Protein AF-A0A7S2KKQ1-F1 (afdb_monomer)

pLDDT: mean 78.87, std 15.53, range [25.81, 97.69]

Mean predicted aligned error: 8.61 Å

Foldseek 3Di:
DPPQVQPDAPPPNLAGEHNCSVDCAPKWKWDQQDFLPIDIGGHNDPPVPPDPFPDFDFDFDACVLQAFSYRFSKFWWPFKDFQRHTLCVVVDTEIEGEDQVDQAKEFAPSSVVSQVVVLVVVVVVCVVVVPPCPPSDPRGWIWTWTAHPPRDIDIFTFAAQDDPNVRDTRRDYHHDHQCPCVGRVCNVVNDVPDDHHTYMYGYPRRCHSHMDMD

Organism: NCBI:txid1333877

Structure (mmCIF, N/CA/C/O backbone):
data_AF-A0A7S2KKQ1-F1
#
_entry.id   AF-A0A7S2KKQ1-F1
#
loop_
_atom_site.group_PDB
_atom_site.id
_atom_site.type_symbol
_atom_site.label_atom_id
_atom_site.label_alt_id
_atom_site.label_comp_id
_atom_site.label_asym_id
_atom_site.label_entity_id
_atom_site.label_seq_id
_atom_site.pdbx_PDB_ins_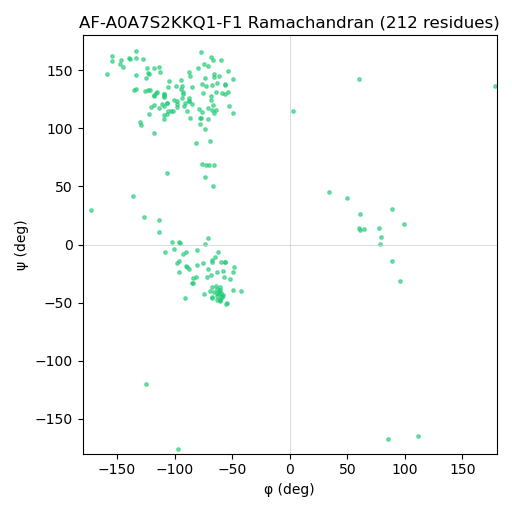code
_atom_site.Cartn_x
_atom_site.Cartn_y
_atom_site.Cartn_z
_atom_site.occupancy
_atom_site.B_iso_or_equiv
_atom_site.auth_seq_id
_atom_site.auth_comp_id
_atom_site.auth_asym_id
_atom_site.auth_atom_id
_atom_site.pdbx_PDB_model_num
ATOM 1 N N . PRO A 1 1 ? 7.976 10.479 19.520 1.00 29.25 1 PRO A N 1
ATOM 2 C CA . PRO A 1 1 ? 6.575 10.101 19.827 1.00 29.25 1 PRO A CA 1
ATOM 3 C C . PRO A 1 1 ? 5.711 10.192 18.562 1.00 29.25 1 PRO A C 1
ATOM 5 O O . PRO A 1 1 ? 5.510 11.284 18.042 1.00 29.25 1 PRO A O 1
ATOM 8 N N . ASN A 1 2 ? 5.257 9.054 18.031 1.00 25.81 2 ASN A N 1
ATOM 9 C CA . ASN A 1 2 ? 4.300 9.050 16.925 1.00 25.81 2 ASN A CA 1
ATOM 10 C C . ASN A 1 2 ? 2.954 9.526 17.477 1.00 25.81 2 ASN A C 1
ATOM 12 O O . ASN A 1 2 ? 2.316 8.803 18.241 1.00 25.81 2 ASN A O 1
ATOM 16 N N . PHE A 1 3 ? 2.546 10.747 17.127 1.00 32.59 3 PHE A N 1
ATOM 17 C CA . PHE A 1 3 ? 1.216 11.277 17.422 1.00 32.59 3 PHE A CA 1
ATOM 18 C C . PHE A 1 3 ? 0.190 10.594 16.508 1.00 32.59 3 PHE A C 1
ATOM 20 O O . PHE A 1 3 ? -0.370 11.197 15.600 1.00 32.59 3 PHE A O 1
ATOM 27 N N . GLY A 1 4 ? -0.028 9.296 16.726 1.00 42.50 4 GLY A N 1
ATOM 28 C CA . GLY A 1 4 ? -1.288 8.675 16.345 1.00 42.50 4 GLY A CA 1
ATOM 29 C C . GLY A 1 4 ? -2.378 9.327 17.188 1.00 42.50 4 GLY A C 1
ATOM 30 O O . GLY A 1 4 ? -2.192 9.485 18.394 1.00 42.50 4 GLY A O 1
ATOM 31 N N . LEU A 1 5 ? -3.467 9.755 16.552 1.00 50.38 5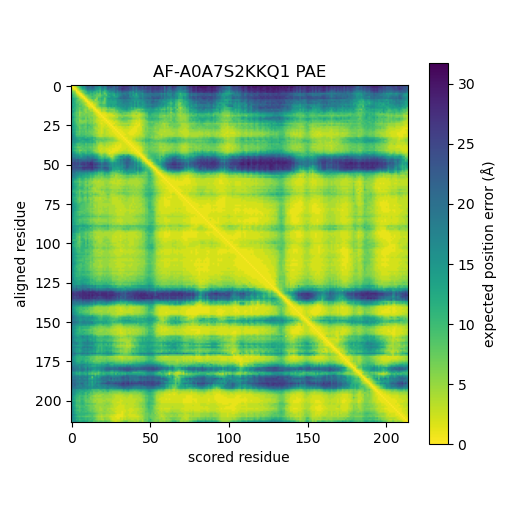 LEU A N 1
ATOM 32 C CA . LEU A 1 5 ? -4.612 10.441 17.161 1.00 50.38 5 LEU A CA 1
ATOM 33 C C . LEU A 1 5 ? -5.364 9.502 18.128 1.00 50.38 5 LEU A C 1
ATOM 35 O O . LEU A 1 5 ? -6.470 9.049 17.849 1.00 50.38 5 LEU A O 1
ATOM 39 N N . ILE A 1 6 ? -4.727 9.158 19.246 1.00 53.19 6 ILE A N 1
ATOM 40 C CA . ILE A 1 6 ? -5.253 8.315 20.316 1.00 53.19 6 ILE A CA 1
ATOM 41 C C . ILE A 1 6 ? -5.510 9.234 21.507 1.00 53.19 6 ILE A C 1
ATOM 43 O O . ILE A 1 6 ? -4.581 9.745 22.127 1.00 53.19 6 ILE A O 1
ATOM 47 N N . ARG A 1 7 ? -6.788 9.475 21.788 1.00 46.59 7 ARG A N 1
ATOM 48 C CA . ARG A 1 7 ? -7.285 10.283 22.902 1.00 46.59 7 ARG A CA 1
ATOM 49 C C . ARG A 1 7 ? -7.373 9.478 24.202 1.00 46.59 7 ARG A C 1
ATOM 51 O O . ARG A 1 7 ? -7.164 10.056 25.263 1.00 46.59 7 ARG A O 1
ATOM 58 N N . ALA A 1 8 ? -7.676 8.181 24.133 1.00 54.31 8 ALA A N 1
ATOM 59 C CA . ALA A 1 8 ? -7.788 7.298 25.297 1.00 54.31 8 ALA A CA 1
ATOM 60 C C . ALA A 1 8 ? -7.281 5.882 24.976 1.00 54.31 8 ALA A C 1
ATOM 62 O O . ALA A 1 8 ? -7.324 5.462 23.825 1.00 54.31 8 ALA A O 1
ATOM 63 N N . ALA A 1 9 ? -6.792 5.151 25.978 1.00 56.38 9 ALA A N 1
ATOM 64 C CA . ALA A 1 9 ? -6.543 3.711 25.864 1.00 56.38 9 ALA A CA 1
ATOM 65 C C . ALA A 1 9 ? -7.868 2.941 26.022 1.00 56.38 9 ALA A C 1
ATOM 67 O O . ALA A 1 9 ? -8.777 3.437 26.686 1.00 56.38 9 ALA A O 1
ATOM 68 N N . THR A 1 10 ? -7.998 1.759 25.412 1.00 60.38 10 THR A N 1
ATOM 69 C CA . THR A 1 10 ? -9.130 0.860 25.705 1.00 60.38 10 THR A CA 1
ATOM 70 C C . THR A 1 10 ? -8.929 0.138 27.038 1.00 60.38 10 THR A C 1
ATOM 72 O O . THR A 1 10 ? -7.813 0.109 27.556 1.00 60.38 10 THR A O 1
ATOM 75 N N . ASP A 1 11 ? -9.994 -0.479 27.567 1.00 63.09 11 ASP A N 1
ATOM 76 C CA . ASP A 1 11 ? -9.940 -1.310 28.786 1.00 63.09 11 ASP A CA 1
ATOM 77 C C . ASP A 1 11 ? -8.935 -2.465 28.662 1.00 63.09 11 ASP A C 1
ATOM 79 O O . ASP A 1 11 ? -8.338 -2.890 29.650 1.00 63.09 11 ASP A O 1
ATOM 83 N N . ASP A 1 12 ? -8.700 -2.935 27.433 1.00 64.38 12 ASP A N 1
ATOM 84 C CA . ASP A 1 12 ? -7.526 -3.733 27.108 1.00 64.38 12 ASP A CA 1
ATOM 85 C C . ASP A 1 12 ? -6.351 -2.795 26.762 1.00 64.38 12 ASP A C 1
ATOM 87 O O . ASP A 1 12 ? -6.359 -2.192 25.683 1.00 64.38 12 ASP A O 1
ATOM 91 N N . PRO A 1 13 ? -5.316 -2.667 27.618 1.00 61.09 13 PRO A N 1
ATOM 92 C CA . PRO A 1 13 ? -4.152 -1.822 27.343 1.00 61.09 13 PRO A CA 1
ATOM 93 C C . PRO A 1 13 ? -3.324 -2.317 26.145 1.00 61.09 13 PRO A C 1
ATOM 95 O O . PRO A 1 13 ? -2.417 -1.618 25.685 1.00 61.09 13 PRO A O 1
ATOM 98 N N . ALA A 1 14 ? -3.606 -3.524 25.645 1.00 60.78 14 ALA A N 1
ATOM 99 C CA . ALA A 1 14 ? -2.976 -4.101 24.468 1.00 60.78 14 ALA A CA 1
ATOM 100 C C . ALA A 1 14 ? -3.575 -3.624 23.150 1.00 60.78 14 ALA A C 1
ATOM 102 O O . ALA A 1 14 ? -2.880 -3.626 22.131 1.00 60.78 14 ALA A O 1
ATOM 103 N N . ILE A 1 15 ? -4.858 -3.263 23.161 1.00 63.56 15 ILE A N 1
ATOM 104 C CA . ILE A 1 15 ? -5.565 -2.821 21.970 1.00 63.56 15 ILE A CA 1
ATOM 105 C C . ILE A 1 15 ? -5.474 -1.303 21.937 1.00 63.56 15 ILE A C 1
ATOM 107 O O . ILE A 1 15 ? -5.795 -0.619 22.905 1.00 63.56 15 ILE A O 1
ATOM 111 N N . ARG A 1 16 ? -5.000 -0.734 20.827 1.00 67.94 16 ARG A N 1
ATOM 112 C CA . ARG A 1 16 ? -5.104 0.720 20.658 1.00 67.94 16 ARG A CA 1
ATOM 113 C C . ARG A 1 16 ? -6.396 1.024 19.910 1.00 67.94 16 ARG A C 1
ATOM 115 O O . ARG A 1 16 ? -6.641 0.418 18.862 1.00 67.94 16 ARG A O 1
ATOM 122 N N . PRO A 1 17 ? -7.228 1.948 20.411 1.00 67.69 17 PRO A N 1
ATOM 123 C CA . PRO A 1 17 ? -8.428 2.312 19.689 1.00 67.69 17 PRO A CA 1
ATOM 124 C C . PRO A 1 17 ? -8.046 2.997 18.378 1.00 67.69 17 PRO A C 1
ATOM 126 O O . PRO A 1 17 ? -7.059 3.735 18.295 1.00 67.69 17 PRO A O 1
ATOM 129 N N . THR A 1 18 ? -8.834 2.747 17.336 1.00 70.88 18 THR A N 1
ATOM 130 C CA . THR A 1 18 ? -8.669 3.453 16.066 1.00 70.88 18 THR A CA 1
ATOM 131 C C . THR A 1 18 ? -9.058 4.918 16.234 1.00 70.88 18 THR A C 1
ATOM 133 O O . THR A 1 18 ? -9.765 5.285 17.177 1.00 70.88 18 THR A O 1
ATOM 136 N N . PHE A 1 19 ? -8.609 5.771 15.313 1.00 74.62 19 PHE A N 1
ATOM 137 C CA . PHE A 1 19 ? -9.041 7.167 15.275 1.00 74.62 19 PHE A CA 1
ATOM 138 C C . PHE A 1 19 ? -10.574 7.266 15.223 1.00 74.62 19 PHE A C 1
ATOM 140 O O . PHE A 1 19 ? -11.165 7.923 16.073 1.00 74.62 19 PHE A O 1
ATOM 147 N N . LEU A 1 20 ? -11.220 6.532 14.307 1.00 75.56 20 LEU A N 1
ATOM 148 C CA . LEU A 1 20 ? -12.682 6.509 14.194 1.00 75.56 20 LEU A CA 1
ATOM 149 C C . LEU A 1 20 ? -13.373 5.980 15.453 1.00 75.56 20 LEU A C 1
ATOM 151 O O . LEU A 1 20 ? -14.359 6.568 15.884 1.00 75.56 20 LEU A O 1
ATOM 155 N N . GLY A 1 21 ? -12.822 4.941 16.092 1.00 72.19 21 GLY A N 1
ATOM 156 C CA . GLY A 1 21 ? -13.373 4.352 17.318 1.00 72.19 21 GLY A CA 1
ATOM 157 C C . GLY A 1 21 ? -13.415 5.301 18.521 1.00 72.19 21 GLY A C 1
ATOM 158 O O . GLY A 1 21 ? -13.968 4.950 19.557 1.00 72.19 21 GLY A O 1
ATOM 159 N N . GLN A 1 22 ? -12.842 6.500 18.395 1.00 76.25 22 GLN A N 1
ATOM 160 C CA . GLN A 1 22 ? -12.831 7.548 19.420 1.00 76.25 22 GLN A CA 1
ATOM 161 C C . GLN A 1 22 ? -13.636 8.785 19.002 1.00 76.25 22 GLN A C 1
ATOM 163 O O . GLN A 1 22 ? -13.556 9.835 19.645 1.00 76.25 22 GLN A O 1
ATOM 168 N N . THR A 1 23 ? -14.398 8.680 17.915 1.00 78.75 23 THR A N 1
ATOM 169 C CA . THR A 1 23 ? -15.205 9.758 17.342 1.00 78.75 23 THR A CA 1
ATOM 170 C C . THR A 1 23 ? -16.650 9.290 17.143 1.00 78.75 23 THR A C 1
ATOM 172 O O . THR A 1 23 ? -16.891 8.089 17.064 1.00 78.75 23 THR A O 1
ATOM 175 N N . PRO A 1 24 ? -17.632 10.203 17.023 1.00 80.75 24 PRO A N 1
ATOM 176 C CA . PRO A 1 24 ? -19.003 9.832 16.652 1.00 80.75 24 PRO A CA 1
ATOM 177 C C . PRO A 1 24 ? -19.150 9.464 15.163 1.00 80.75 24 PRO A C 1
ATOM 179 O O . PRO A 1 24 ? -20.257 9.196 14.704 1.00 80.75 24 PRO A O 1
ATOM 182 N N . PHE A 1 25 ? -18.062 9.505 14.393 1.00 82.62 25 PHE A N 1
ATOM 183 C CA . PHE A 1 25 ? -18.050 9.212 12.967 1.00 82.62 25 PHE A CA 1
ATOM 184 C C . PHE A 1 25 ? -17.682 7.750 12.739 1.00 82.62 25 PHE A C 1
ATOM 186 O O . PHE A 1 25 ? -16.809 7.206 13.414 1.00 82.62 25 PHE A O 1
ATOM 193 N N . SER A 1 26 ? -18.329 7.118 11.765 1.00 77.81 26 SER A N 1
ATOM 194 C CA . SER A 1 26 ? -18.078 5.714 11.432 1.00 77.81 26 SER A CA 1
ATOM 195 C C . SER A 1 26 ? -17.180 5.544 10.208 1.00 77.81 26 SER A C 1
ATOM 197 O O . SER A 1 26 ? -16.904 4.412 9.828 1.00 77.81 26 SER A O 1
ATOM 199 N N . ALA A 1 27 ? -16.805 6.642 9.552 1.00 77.88 27 ALA A N 1
ATOM 200 C CA . ALA A 1 27 ? -16.034 6.639 8.320 1.00 77.88 27 ALA A CA 1
ATOM 201 C C . ALA A 1 27 ? -15.245 7.945 8.164 1.00 77.88 27 ALA A C 1
ATOM 203 O O . ALA A 1 27 ? -15.562 8.966 8.783 1.00 77.88 27 ALA A O 1
ATOM 204 N N . PHE A 1 28 ? -14.237 7.938 7.301 1.00 81.25 28 PHE A N 1
ATOM 205 C CA . PHE A 1 28 ? -13.578 9.155 6.838 1.00 81.25 28 PHE A CA 1
ATOM 206 C C . PHE A 1 28 ? -13.269 9.077 5.346 1.00 81.25 28 PHE A C 1
ATOM 208 O O . PHE A 1 28 ? -13.203 8.012 4.737 1.00 81.25 28 PHE A O 1
ATOM 215 N N . SER A 1 29 ? -13.049 10.238 4.743 1.00 82.00 29 SER A N 1
ATOM 216 C CA . SER A 1 29 ? -12.562 10.357 3.382 1.00 82.00 29 SER A CA 1
ATOM 217 C C . SER A 1 29 ? -11.284 11.173 3.336 1.00 82.00 29 SER A C 1
ATOM 219 O O . SER A 1 29 ? -11.207 12.250 3.919 1.00 82.00 29 SER A O 1
ATOM 221 N N . ILE A 1 30 ? -10.296 10.659 2.611 1.00 83.56 30 ILE A N 1
ATOM 222 C CA . ILE A 1 30 ? -9.069 11.374 2.275 1.00 83.56 30 ILE A CA 1
ATOM 223 C C . ILE A 1 30 ? -9.144 11.759 0.799 1.00 83.56 30 ILE A C 1
ATOM 225 O O . ILE A 1 30 ? -9.278 10.891 -0.063 1.00 83.56 30 ILE A O 1
ATOM 229 N N . ASP A 1 31 ? -9.047 13.050 0.500 1.00 86.81 31 ASP A N 1
ATOM 230 C CA . ASP A 1 31 ? -8.981 13.586 -0.858 1.00 86.81 31 ASP A CA 1
ATOM 231 C C . ASP A 1 31 ? -7.577 14.125 -1.147 1.00 86.81 31 ASP A C 1
ATOM 233 O O . ASP A 1 31 ? -7.154 15.130 -0.573 1.00 86.81 31 ASP A O 1
ATOM 237 N N . LEU A 1 32 ? -6.863 13.438 -2.043 1.00 87.56 32 LEU A N 1
ATOM 238 C CA . LEU A 1 32 ? -5.510 13.777 -2.498 1.00 87.56 32 LEU A CA 1
ATOM 239 C C . LEU A 1 32 ? -5.501 14.189 -3.973 1.00 87.56 32 LEU A C 1
ATOM 241 O O . LEU A 1 32 ? -4.473 14.079 -4.649 1.00 87.56 32 LEU A O 1
ATOM 245 N N . ARG A 1 33 ? -6.650 14.602 -4.523 1.00 88.00 33 ARG A N 1
ATOM 246 C CA . ARG A 1 33 ? -6.745 15.050 -5.921 1.00 88.00 33 ARG A CA 1
ATOM 247 C C . ARG A 1 33 ? -6.010 16.365 -6.170 1.00 88.00 33 ARG A C 1
ATOM 249 O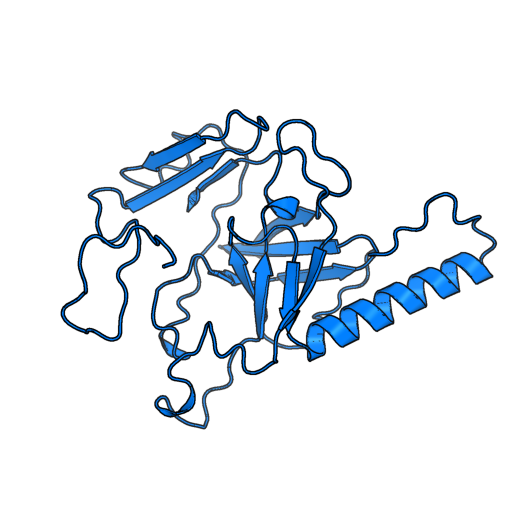 O . ARG A 1 33 ? -5.528 16.570 -7.281 1.00 88.00 33 ARG A O 1
ATOM 256 N N . SER A 1 34 ? -5.872 17.189 -5.133 1.00 86.75 34 SER A N 1
ATOM 257 C CA . SER A 1 34 ? -5.219 18.499 -5.176 1.00 86.75 34 SER A CA 1
ATOM 258 C C . SER A 1 34 ? -3.991 18.521 -4.256 1.00 86.75 34 SER A C 1
ATOM 260 O O . SER A 1 34 ? -4.149 18.740 -3.054 1.00 86.75 34 SER A O 1
ATOM 262 N N . PRO A 1 35 ? -2.774 18.290 -4.787 1.00 81.81 35 PRO A N 1
ATOM 263 C CA . PRO A 1 35 ? -1.534 18.402 -4.018 1.00 81.81 35 PRO A CA 1
ATOM 264 C C . PRO A 1 35 ? -1.399 19.760 -3.313 1.00 81.81 35 PRO A C 1
ATOM 266 O O . PRO A 1 35 ? -1.598 20.799 -3.942 1.00 81.81 35 PRO A O 1
ATOM 269 N N . GLY A 1 36 ? -1.064 19.756 -2.022 1.00 79.94 36 GLY A N 1
ATOM 270 C CA . GLY A 1 36 ? -0.964 20.952 -1.176 1.00 79.94 36 GLY A CA 1
ATOM 271 C C . GLY A 1 36 ? -2.306 21.504 -0.676 1.00 79.94 36 GLY A C 1
ATOM 272 O O . GLY A 1 36 ? -2.331 22.519 0.019 1.00 79.94 36 GLY A O 1
ATOM 273 N N . ALA A 1 37 ? -3.422 20.866 -1.035 1.00 86.25 37 ALA A N 1
ATOM 274 C CA . ALA A 1 37 ? -4.769 21.201 -0.581 1.00 86.25 37 ALA A CA 1
ATOM 275 C C . ALA A 1 37 ? -5.550 19.927 -0.210 1.00 86.25 37 ALA A C 1
ATOM 277 O O . ALA A 1 37 ? -6.727 19.775 -0.556 1.00 86.25 37 ALA A O 1
ATOM 278 N N . GLU A 1 38 ? -4.871 18.996 0.462 1.00 87.31 38 GLU A N 1
ATOM 279 C CA . GLU A 1 38 ? -5.423 17.719 0.902 1.00 87.31 38 GLU A CA 1
ATOM 280 C C . GLU A 1 38 ? -6.581 17.933 1.874 1.00 87.31 38 GLU A C 1
ATOM 282 O O . GLU A 1 38 ? -6.572 18.850 2.699 1.00 87.31 38 GLU A O 1
ATOM 287 N N . ARG A 1 39 ? -7.586 17.056 1.806 1.00 87.00 39 ARG A N 1
ATOM 288 C CA . ARG A 1 39 ? -8.735 17.116 2.715 1.00 87.00 39 ARG A CA 1
ATOM 289 C C . ARG A 1 39 ? -8.936 15.787 3.416 1.00 87.00 39 ARG A C 1
ATOM 291 O O . ARG A 1 39 ? -8.970 14.744 2.770 1.00 87.00 39 ARG A O 1
ATOM 298 N N . LEU A 1 40 ? -9.116 15.857 4.730 1.00 86.00 40 LEU A N 1
ATOM 299 C CA . LEU A 1 40 ? -9.646 14.777 5.550 1.00 86.00 40 LEU A CA 1
ATOM 300 C C . LEU A 1 40 ? -11.052 15.180 5.997 1.00 86.00 40 LEU A C 1
ATOM 302 O O . LEU A 1 40 ? -11.223 16.197 6.665 1.00 86.00 40 LEU A O 1
ATOM 306 N N . GLU A 1 41 ? -12.047 14.393 5.616 1.00 85.38 41 GLU A N 1
ATOM 307 C CA . GLU A 1 41 ? -13.450 14.595 5.974 1.00 85.38 41 GLU A CA 1
ATOM 308 C C . GLU A 1 41 ? -13.920 13.428 6.841 1.00 85.38 41 GLU A C 1
ATOM 310 O O . GLU A 1 41 ? -13.703 12.274 6.484 1.00 85.38 41 GLU A O 1
ATOM 315 N N . LEU A 1 42 ? -14.562 13.712 7.973 1.00 83.69 42 LEU A N 1
ATOM 316 C CA . LEU A 1 42 ? -15.171 12.694 8.827 1.00 83.69 42 LEU A CA 1
ATOM 317 C C . LEU A 1 42 ? -16.649 12.533 8.468 1.00 83.69 42 LEU A C 1
ATOM 319 O O . LEU A 1 42 ? -17.359 13.525 8.312 1.00 83.69 42 LEU A O 1
ATOM 323 N N . LEU A 1 43 ? -17.111 11.290 8.341 1.00 79.38 43 LEU A N 1
ATOM 324 C CA . LEU A 1 43 ? -18.437 10.961 7.829 1.00 79.38 43 LEU A CA 1
ATOM 325 C C . LEU A 1 43 ? -19.243 10.158 8.865 1.00 79.38 43 LEU A C 1
ATOM 327 O O . LEU A 1 43 ? -18.730 9.196 9.441 1.00 79.38 43 LEU A O 1
ATOM 331 N N . PRO A 1 44 ? -20.515 10.521 9.121 1.00 76.00 44 PRO A N 1
ATOM 332 C CA . PRO A 1 44 ? -21.350 9.823 10.102 1.00 76.00 44 PRO A CA 1
ATOM 333 C C . PRO A 1 44 ? -21.762 8.419 9.634 1.00 76.00 44 PRO A C 1
ATOM 335 O O . PRO A 1 44 ? -22.122 7.585 10.454 1.00 76.00 44 PRO A O 1
ATOM 338 N N . SER A 1 45 ? -21.727 8.161 8.323 1.00 72.06 45 SER A N 1
ATOM 339 C CA . SER A 1 45 ? -21.908 6.838 7.720 1.00 72.06 45 SER A CA 1
ATOM 340 C C . SER A 1 45 ? -21.220 6.762 6.354 1.00 72.06 45 SER A C 1
ATOM 342 O O . SER A 1 45 ? -21.035 7.788 5.691 1.00 72.06 45 SER A O 1
ATOM 344 N N . LEU A 1 46 ? -20.904 5.544 5.898 1.00 65.75 46 LEU A N 1
ATOM 345 C CA . LEU A 1 46 ? -20.531 5.243 4.508 1.00 65.75 46 LEU A CA 1
ATOM 346 C C . LEU A 1 46 ? -21.760 5.373 3.591 1.00 65.75 46 LEU A C 1
ATOM 348 O O . LEU A 1 46 ? -22.280 4.405 3.041 1.00 65.75 46 LEU A O 1
ATOM 352 N N . SER A 1 47 ? -22.255 6.593 3.411 1.00 57.78 47 SER A N 1
ATOM 353 C CA . SER A 1 47 ? -23.210 6.881 2.345 1.00 57.78 47 SER A CA 1
ATOM 354 C C . SER A 1 47 ? -22.434 7.074 1.043 1.00 57.78 47 SER A C 1
ATOM 356 O O . SER A 1 47 ? -22.099 8.199 0.681 1.00 57.78 47 SER A O 1
ATOM 358 N N . LEU A 1 48 ? -22.180 5.973 0.322 1.00 52.06 48 LEU A N 1
ATOM 359 C CA . LEU A 1 48 ? -21.523 5.927 -1.004 1.00 52.06 48 LEU A CA 1
ATOM 360 C C . LEU A 1 48 ? -22.091 6.931 -2.028 1.00 52.06 48 LEU A C 1
ATOM 362 O O . LEU A 1 48 ? -21.452 7.227 -3.028 1.00 52.06 48 LEU A O 1
ATOM 366 N N . ARG A 1 49 ? -23.308 7.437 -1.795 1.00 46.22 49 ARG A N 1
ATOM 367 C CA . ARG A 1 49 ? -24.004 8.400 -2.659 1.00 46.22 49 ARG A CA 1
ATOM 368 C C . ARG A 1 49 ? -23.744 9.871 -2.316 1.00 46.22 49 ARG A C 1
ATOM 370 O O . ARG A 1 49 ? -24.029 10.722 -3.148 1.00 46.22 49 ARG A O 1
ATOM 377 N N . ALA A 1 50 ? -23.263 10.184 -1.112 1.00 40.53 50 ALA A N 1
ATOM 378 C CA . ALA A 1 50 ? -23.121 11.569 -0.648 1.00 40.53 50 ALA A CA 1
ATOM 379 C C . ALA A 1 50 ? -21.764 12.190 -1.015 1.00 40.53 50 ALA A C 1
ATOM 381 O O . ALA A 1 50 ? -21.625 13.410 -1.068 1.00 40.53 50 ALA A O 1
ATOM 382 N N . THR A 1 51 ? -20.768 11.361 -1.313 1.00 44.09 51 THR A N 1
ATOM 383 C CA . THR A 1 51 ? -19.464 11.805 -1.788 1.00 44.09 51 THR A CA 1
ATOM 384 C C . THR A 1 51 ? -19.402 11.473 -3.273 1.00 44.09 51 THR A C 1
ATOM 386 O O . THR A 1 51 ? -19.421 10.310 -3.646 1.00 44.09 51 THR A O 1
ATOM 389 N N . GLY A 1 52 ? -19.375 12.473 -4.157 1.00 43.00 52 GLY A N 1
ATOM 390 C CA . GLY A 1 52 ? -19.179 12.278 -5.605 1.00 43.00 52 GLY A CA 1
ATOM 391 C C . GLY A 1 52 ? -17.778 11.747 -5.950 1.00 43.00 52 GLY A C 1
ATOM 392 O O . GLY A 1 52 ? -17.056 12.361 -6.731 1.00 43.00 52 GLY A O 1
ATOM 393 N N . GLY A 1 53 ? -17.341 10.684 -5.275 1.00 46.47 53 GLY A N 1
ATOM 394 C CA . GLY A 1 53 ? -16.043 10.050 -5.390 1.00 46.47 53 GLY A CA 1
ATOM 395 C C . GLY A 1 53 ? -16.136 8.802 -6.254 1.00 46.47 53 GLY A C 1
ATOM 396 O O . GLY A 1 53 ? -16.906 7.889 -5.977 1.00 46.47 53 GLY A O 1
ATOM 397 N N . GLU A 1 54 ? -15.318 8.761 -7.296 1.00 53.53 54 GLU A N 1
ATOM 398 C CA . GLU A 1 54 ? -15.032 7.542 -8.041 1.00 53.53 54 GLU A CA 1
ATOM 399 C C . GLU A 1 54 ? -14.277 6.563 -7.130 1.00 53.53 54 GLU A C 1
ATOM 401 O O . GLU A 1 54 ? -13.135 6.815 -6.740 1.00 53.53 54 GLU A O 1
ATOM 406 N N . GLY A 1 55 ? -14.898 5.441 -6.775 1.00 58.25 55 GLY A N 1
ATOM 407 C CA . GLY A 1 55 ? -14.231 4.391 -6.014 1.00 58.25 55 GLY A CA 1
ATOM 408 C C . GLY A 1 55 ? -15.154 3.224 -5.695 1.00 58.25 55 GLY A C 1
ATOM 409 O O . GLY A 1 55 ? -16.306 3.416 -5.318 1.00 58.25 55 GLY A O 1
ATOM 410 N N . VAL A 1 56 ? -14.643 2.004 -5.851 1.00 65.56 56 VAL A N 1
ATOM 411 C CA . VAL A 1 56 ? -15.310 0.799 -5.352 1.00 65.56 56 VAL A CA 1
ATOM 412 C C . VAL A 1 56 ? -15.100 0.761 -3.832 1.00 65.56 56 VAL A C 1
ATOM 414 O O . VAL A 1 56 ? -13.956 0.934 -3.407 1.00 65.56 56 VAL A O 1
ATOM 417 N N . PRO A 1 57 ? -16.146 0.560 -3.008 1.00 69.44 57 PRO A N 1
ATOM 418 C CA . PRO A 1 57 ? -15.964 0.382 -1.569 1.00 69.44 57 PRO A CA 1
ATOM 419 C C . PRO A 1 57 ? -15.004 -0.781 -1.300 1.00 69.44 57 PRO A C 1
ATOM 421 O O . PRO A 1 57 ? -15.174 -1.870 -1.849 1.00 69.44 57 PRO A O 1
ATOM 424 N N . LEU A 1 58 ? -13.994 -0.541 -0.465 1.00 76.00 58 LEU A N 1
ATOM 425 C CA . LEU A 1 58 ? -13.020 -1.552 -0.067 1.00 76.00 58 LEU A CA 1
ATOM 426 C C . LEU A 1 58 ? -13.476 -2.211 1.235 1.00 76.00 58 LEU A C 1
ATOM 428 O O . LEU A 1 58 ? -13.914 -1.530 2.160 1.00 76.00 58 LEU A O 1
ATOM 432 N N . GLU A 1 59 ? -13.362 -3.533 1.308 1.00 79.25 59 GLU A N 1
ATOM 433 C CA . GLU A 1 59 ? -13.651 -4.280 2.531 1.00 79.25 59 GLU A CA 1
ATOM 434 C C . GLU A 1 59 ? -12.396 -4.343 3.403 1.00 79.25 59 GLU A C 1
ATOM 436 O O . GLU A 1 59 ? -11.335 -4.793 2.953 1.00 79.25 59 GLU A O 1
ATOM 441 N N . LEU A 1 60 ? -12.516 -3.874 4.647 1.00 86.00 60 LEU A N 1
ATOM 442 C CA . LEU A 1 60 ? -11.416 -3.925 5.598 1.00 86.00 60 LEU A CA 1
ATOM 443 C C . LEU A 1 60 ? -11.227 -5.339 6.149 1.00 86.00 60 LEU A C 1
ATOM 445 O O . LEU A 1 60 ? -12.182 -6.013 6.525 1.00 86.00 60 LEU A O 1
ATOM 449 N N . VAL A 1 61 ? -9.970 -5.754 6.259 1.00 88.44 61 VAL A N 1
ATOM 450 C CA . VAL A 1 61 ? -9.563 -7.025 6.855 1.00 88.44 61 VAL A CA 1
ATOM 451 C C . VAL A 1 61 ? -9.133 -6.796 8.297 1.00 88.44 61 VAL A C 1
ATOM 453 O O . VAL A 1 61 ? -8.211 -6.025 8.567 1.00 88.44 61 VAL A O 1
ATOM 456 N N . ASP A 1 62 ? -9.764 -7.507 9.230 1.00 87.50 62 ASP A N 1
ATOM 457 C CA . ASP A 1 62 ? -9.340 -7.500 10.627 1.00 87.50 62 ASP A CA 1
ATOM 458 C C . ASP A 1 62 ? -8.085 -8.361 10.814 1.00 87.50 62 ASP A C 1
ATOM 460 O O . ASP A 1 62 ? -8.113 -9.580 10.640 1.00 87.50 62 ASP A O 1
ATOM 464 N N . LEU A 1 63 ? -6.973 -7.715 11.175 1.00 87.56 63 LEU A N 1
ATOM 465 C CA . LEU A 1 63 ? -5.698 -8.384 11.424 1.00 87.56 63 LEU A CA 1
ATOM 466 C C . LEU A 1 63 ? -5.511 -8.824 12.885 1.00 87.56 63 LEU A C 1
ATOM 468 O O . LEU A 1 63 ? -4.535 -9.510 13.197 1.00 87.56 63 LEU A O 1
ATOM 472 N N . ARG A 1 64 ? -6.419 -8.454 13.799 1.00 84.81 64 ARG A N 1
ATOM 473 C CA . ARG A 1 64 ? -6.314 -8.793 15.231 1.00 84.81 64 ARG A CA 1
ATOM 474 C C . ARG A 1 64 ? -6.305 -10.302 15.503 1.00 84.81 64 ARG A C 1
ATOM 476 O O . ARG A 1 64 ? -5.512 -10.709 16.350 1.00 84.81 64 ARG A O 1
ATOM 483 N N . PRO A 1 65 ? -7.051 -11.156 14.766 1.00 84.62 65 PRO A N 1
ATOM 484 C CA . PRO A 1 65 ? -6.928 -12.612 14.896 1.00 84.62 65 PRO A CA 1
ATOM 485 C C . PRO A 1 65 ? -5.514 -13.153 14.628 1.00 84.62 65 PRO A C 1
ATOM 487 O O . PRO A 1 65 ? -5.165 -14.219 15.122 1.00 84.62 65 PRO A O 1
ATOM 490 N N . PHE A 1 66 ? -4.685 -12.409 13.886 1.00 82.38 66 PHE A N 1
ATOM 491 C CA . PHE A 1 66 ? -3.288 -12.753 13.594 1.00 82.38 66 PHE A CA 1
ATOM 492 C C . PHE A 1 66 ? -2.285 -12.082 14.551 1.00 82.38 66 PHE A C 1
ATOM 494 O O . PHE A 1 66 ? -1.076 -12.245 14.388 1.00 82.38 66 PHE A O 1
ATOM 501 N N . GLY A 1 67 ? -2.764 -11.321 15.542 1.00 80.00 67 GLY A N 1
ATOM 502 C CA . GLY A 1 67 ? -1.939 -10.664 16.560 1.00 80.00 67 GLY A CA 1
ATOM 503 C C . GLY A 1 67 ? -1.634 -9.193 16.334 1.00 80.00 67 GLY A C 1
ATOM 504 O O . GLY A 1 67 ? -0.725 -8.661 16.976 1.00 80.00 67 GLY A O 1
ATOM 505 N N . ALA A 1 68 ? -2.392 -8.522 15.464 1.00 82.06 68 ALA A N 1
ATOM 506 C CA . ALA A 1 68 ? -2.346 -7.069 15.373 1.00 82.06 68 ALA A CA 1
ATOM 507 C C . ALA A 1 68 ? -2.908 -6.400 16.644 1.00 82.06 68 ALA A C 1
ATOM 509 O O . ALA A 1 68 ? -3.967 -6.804 17.126 1.00 82.06 68 ALA A O 1
ATOM 510 N N . PRO A 1 69 ? -2.268 -5.337 17.164 1.00 78.12 69 PRO A N 1
ATOM 511 C CA . PRO A 1 69 ? -2.753 -4.613 18.343 1.00 78.12 69 PRO A CA 1
ATOM 512 C C . PRO A 1 69 ? -3.871 -3.610 18.013 1.00 78.12 69 PRO A C 1
ATOM 514 O O . PRO A 1 69 ? -4.388 -2.937 18.901 1.00 78.12 69 PRO A O 1
ATOM 517 N N . VAL A 1 70 ? -4.210 -3.439 16.733 1.00 77.69 70 VAL A N 1
ATOM 518 C CA . VAL A 1 70 ? -5.183 -2.452 16.251 1.00 77.69 70 VAL A CA 1
ATOM 519 C C . VAL A 1 70 ? -5.942 -2.982 15.043 1.00 77.69 70 VAL A C 1
ATOM 521 O O . VAL A 1 70 ? -5.456 -3.853 14.321 1.00 77.69 70 VAL A O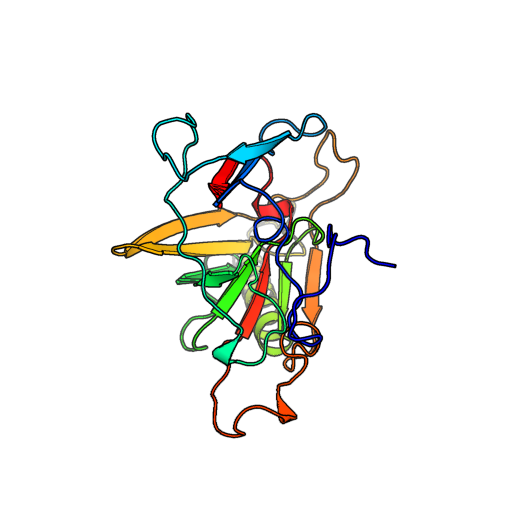 1
ATOM 524 N N . LEU A 1 71 ? -7.115 -2.403 14.788 1.00 82.25 71 LEU A N 1
ATOM 525 C CA . LEU A 1 71 ? -7.774 -2.531 13.494 1.00 82.25 71 LEU A CA 1
ATOM 526 C C . LEU A 1 71 ? -7.091 -1.576 12.504 1.00 82.25 71 LEU A C 1
ATOM 528 O O . LEU A 1 71 ? -7.279 -0.360 12.565 1.00 82.25 71 LEU A O 1
ATOM 532 N N . TYR A 1 72 ? -6.260 -2.128 11.624 1.00 86.00 72 TYR A N 1
ATOM 533 C CA . TYR A 1 72 ? -5.628 -1.378 10.542 1.00 86.00 72 TYR A CA 1
ATOM 534 C C . TYR A 1 72 ? -6.630 -1.072 9.422 1.00 86.00 72 TYR A C 1
ATOM 536 O O . TYR A 1 72 ? -7.575 -1.826 9.196 1.00 86.00 72 TYR A O 1
ATOM 544 N N . TYR A 1 73 ? -6.366 -0.015 8.649 1.00 86.94 73 TYR A N 1
ATOM 545 C CA . TYR A 1 73 ? -7.003 0.194 7.344 1.00 86.94 73 TYR A CA 1
ATOM 546 C C . TYR A 1 73 ? -6.369 -0.747 6.315 1.00 86.94 73 TYR A C 1
ATOM 548 O O . TYR A 1 73 ? -5.580 -0.342 5.460 1.00 86.94 73 TYR A O 1
ATOM 556 N N . ALA A 1 74 ? -6.645 -2.035 6.497 1.00 90.44 74 ALA A N 1
ATOM 557 C CA . ALA A 1 74 ? -6.041 -3.137 5.775 1.00 90.44 74 ALA A CA 1
ATOM 558 C C . ALA A 1 74 ? -7.027 -3.722 4.761 1.00 90.44 74 ALA A C 1
ATOM 560 O O . ALA A 1 74 ? -8.186 -3.934 5.094 1.00 90.44 74 ALA A O 1
ATOM 561 N N . VAL A 1 75 ? -6.578 -4.003 3.539 1.00 91.25 75 VAL A N 1
ATOM 562 C CA . VAL A 1 75 ? -7.417 -4.514 2.440 1.00 91.25 75 VAL A CA 1
ATOM 563 C C . VAL A 1 75 ? -6.708 -5.681 1.757 1.00 91.25 75 VAL A C 1
ATOM 565 O O . VAL A 1 75 ? -5.479 -5.693 1.656 1.00 91.25 75 VAL A O 1
ATOM 568 N N . ARG A 1 76 ? -7.461 -6.677 1.270 1.00 93.88 76 ARG A N 1
ATOM 569 C CA . ARG A 1 76 ? -6.883 -7.794 0.501 1.00 93.88 76 ARG A CA 1
ATOM 570 C C . ARG A 1 76 ? -6.258 -7.302 -0.802 1.00 93.88 76 ARG A C 1
ATOM 572 O O . ARG A 1 76 ? -6.844 -6.484 -1.511 1.00 93.88 76 ARG A O 1
ATOM 579 N N . VAL A 1 77 ? -5.097 -7.848 -1.151 1.00 95.50 77 VAL A N 1
ATOM 580 C CA . VAL A 1 77 ? -4.439 -7.604 -2.437 1.00 95.50 77 VAL A CA 1
ATOM 581 C C . VAL A 1 77 ? -4.771 -8.751 -3.382 1.00 95.50 77 VAL A C 1
ATOM 583 O O . VAL A 1 77 ? -4.434 -9.899 -3.117 1.00 95.50 77 VAL A O 1
ATOM 586 N N . ALA A 1 78 ? -5.434 -8.432 -4.489 1.00 94.94 78 ALA A N 1
ATOM 587 C CA . ALA A 1 78 ? -5.770 -9.385 -5.541 1.00 94.94 78 ALA A CA 1
ATOM 588 C C . ALA A 1 78 ? -4.617 -9.600 -6.536 1.00 94.94 78 ALA A C 1
ATOM 590 O O . ALA A 1 78 ? -4.530 -10.656 -7.146 1.00 94.94 78 ALA A O 1
ATOM 591 N N . ALA A 1 79 ? -3.760 -8.593 -6.729 1.00 96.94 79 ALA A N 1
ATOM 592 C CA . ALA A 1 79 ? -2.563 -8.690 -7.566 1.00 96.94 79 ALA A CA 1
ATOM 593 C C . ALA A 1 79 ? -1.542 -7.616 -7.180 1.00 96.94 79 ALA A C 1
ATOM 595 O O . ALA A 1 79 ? -1.922 -6.487 -6.852 1.00 96.94 79 ALA A O 1
ATOM 596 N N . LEU A 1 80 ? -0.254 -7.928 -7.301 1.00 97.69 80 LEU A N 1
ATOM 597 C CA . LEU A 1 80 ? 0.844 -6.975 -7.146 1.00 97.69 80 LEU A CA 1
ATOM 598 C C . LEU A 1 80 ? 1.760 -7.131 -8.352 1.00 97.69 80 LEU A C 1
ATOM 600 O O . LEU A 1 80 ? 2.496 -8.105 -8.455 1.00 97.69 80 LEU A O 1
ATOM 604 N N . ARG A 1 81 ? 1.701 -6.178 -9.281 1.00 97.69 81 ARG A N 1
ATOM 605 C CA . ARG A 1 81 ? 2.404 -6.267 -10.561 1.00 97.69 81 ARG A CA 1
ATOM 606 C C . ARG A 1 81 ? 3.631 -5.376 -10.607 1.00 97.69 81 ARG A C 1
ATOM 608 O O . ARG A 1 81 ? 3.582 -4.235 -10.151 1.00 97.69 81 ARG A O 1
ATOM 615 N N . VAL A 1 82 ? 4.695 -5.893 -11.213 1.00 95.19 82 VAL A N 1
ATOM 616 C CA . VAL A 1 82 ? 5.930 -5.179 -11.545 1.00 95.19 82 VAL A CA 1
ATOM 617 C C . VAL A 1 82 ? 6.140 -5.298 -13.049 1.00 95.19 82 VAL A C 1
ATOM 619 O O . VAL A 1 82 ? 6.330 -6.393 -13.565 1.00 95.19 82 VAL A O 1
ATOM 622 N N . ASP A 1 83 ? 6.030 -4.177 -13.757 1.00 92.62 83 ASP A N 1
ATOM 623 C CA . ASP A 1 83 ? 6.070 -4.099 -15.220 1.00 92.62 83 ASP A CA 1
ATOM 624 C C . ASP A 1 83 ? 5.128 -5.114 -15.900 1.00 92.62 83 ASP A C 1
ATOM 626 O O . ASP A 1 83 ? 5.453 -5.727 -16.911 1.00 92.62 83 ASP A O 1
ATOM 630 N N . GLY A 1 84 ? 3.932 -5.286 -15.326 1.00 93.00 84 GLY A N 1
ATOM 631 C CA . GLY A 1 84 ? 2.890 -6.189 -15.827 1.00 93.00 84 GLY A CA 1
ATOM 632 C C . GLY A 1 84 ? 2.963 -7.626 -15.299 1.00 93.00 84 GLY A C 1
ATOM 633 O O . GLY A 1 84 ? 1.964 -8.337 -15.390 1.00 93.00 84 GLY A O 1
ATOM 634 N N . VAL A 1 85 ? 4.075 -8.036 -14.685 1.00 95.38 85 VAL A N 1
ATOM 635 C CA . VAL A 1 85 ? 4.248 -9.380 -14.110 1.00 95.38 85 VAL A CA 1
ATOM 636 C C . VAL A 1 85 ? 3.729 -9.410 -12.676 1.00 95.38 85 VAL A C 1
ATOM 638 O O . VAL A 1 85 ? 4.153 -8.597 -11.858 1.00 95.38 85 VAL A O 1
ATOM 641 N N . ASP A 1 86 ? 2.822 -10.333 -12.362 1.00 97.44 86 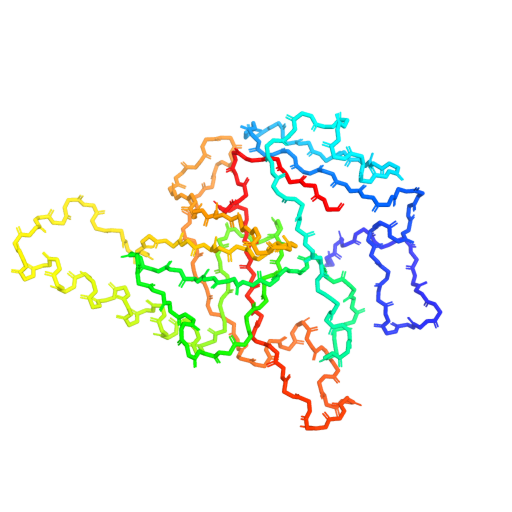ASP A N 1
ATOM 642 C CA . ASP A 1 86 ? 2.268 -10.495 -11.013 1.00 97.44 86 ASP A CA 1
ATOM 643 C C . ASP A 1 86 ? 3.241 -11.249 -10.101 1.00 97.44 86 ASP A C 1
ATOM 645 O O . ASP A 1 86 ? 3.575 -12.404 -10.354 1.00 97.44 86 ASP A O 1
ATOM 649 N N . ILE A 1 87 ? 3.724 -10.591 -9.047 1.00 96.94 87 ILE A N 1
ATOM 650 C CA . ILE A 1 87 ? 4.757 -11.146 -8.164 1.00 96.94 87 ILE A CA 1
ATOM 651 C C . ILE A 1 87 ? 4.184 -11.892 -6.954 1.00 96.94 87 ILE A C 1
ATOM 653 O O . ILE A 1 87 ? 4.946 -12.549 -6.238 1.00 96.94 87 ILE A O 1
ATOM 657 N N . ILE A 1 88 ? 2.866 -11.817 -6.730 1.00 96.25 88 ILE A N 1
ATOM 658 C CA . ILE A 1 88 ? 2.181 -12.537 -5.641 1.00 96.25 88 ILE A CA 1
ATOM 659 C C . ILE A 1 88 ? 1.445 -13.791 -6.119 1.00 96.25 88 ILE A C 1
ATOM 661 O O . ILE A 1 88 ? 0.846 -14.491 -5.302 1.00 96.25 88 ILE A O 1
ATOM 665 N N . ASP A 1 89 ? 1.531 -14.120 -7.411 1.00 94.50 89 ASP A N 1
ATOM 666 C CA . ASP A 1 89 ? 1.020 -15.390 -7.917 1.00 94.50 89 ASP A CA 1
ATOM 667 C C . ASP A 1 89 ? 1.709 -16.571 -7.205 1.00 94.50 89 ASP A C 1
ATOM 669 O O . ASP A 1 89 ? 2.934 -16.598 -7.005 1.00 94.50 89 ASP A O 1
ATOM 673 N N . GLY A 1 90 ? 0.890 -17.508 -6.723 1.00 90.44 90 GLY A N 1
ATOM 674 C CA . GLY A 1 90 ? 1.316 -18.637 -5.893 1.00 90.44 90 GLY A CA 1
ATOM 675 C C . GLY A 1 90 ? 1.979 -18.278 -4.550 1.00 90.44 90 GLY A C 1
ATOM 676 O O . GLY A 1 90 ? 2.594 -19.154 -3.945 1.00 90.44 90 GLY A O 1
ATOM 677 N N . TYR A 1 91 ? 1.913 -17.026 -4.076 1.00 88.75 91 TYR A N 1
ATOM 678 C CA . TYR A 1 91 ? 2.571 -16.604 -2.827 1.00 88.75 91 TYR A CA 1
ATOM 679 C C . TYR A 1 91 ? 1.724 -16.878 -1.572 1.00 88.75 91 TYR A C 1
ATOM 681 O O . TYR A 1 91 ? 2.255 -17.218 -0.516 1.00 88.75 91 TYR A O 1
ATOM 689 N N . GLY A 1 92 ? 0.399 -16.780 -1.699 1.00 89.38 92 GLY A N 1
ATOM 690 C CA . GLY A 1 92 ? -0.558 -16.848 -0.592 1.00 89.38 92 GLY A CA 1
ATOM 691 C C . GLY A 1 92 ? -1.243 -15.503 -0.345 1.00 89.38 92 GLY A C 1
ATOM 692 O O . GLY A 1 92 ? -1.198 -14.612 -1.192 1.00 89.38 92 GLY A O 1
ATOM 693 N N . ASP A 1 93 ? -1.889 -15.363 0.813 1.00 92.00 93 ASP A N 1
ATOM 694 C CA . ASP A 1 93 ? -2.633 -14.151 1.158 1.00 92.00 93 ASP A CA 1
ATOM 695 C C . ASP A 1 93 ? -1.690 -12.963 1.382 1.00 92.00 93 ASP A C 1
ATOM 697 O O . ASP A 1 93 ? -0.802 -13.003 2.238 1.00 92.00 93 ASP A O 1
ATOM 701 N N . VAL A 1 94 ? -1.935 -11.880 0.643 1.00 94.62 94 VAL A N 1
ATOM 702 C CA . VAL A 1 94 ? -1.251 -10.594 0.804 1.00 94.62 94 VAL A CA 1
ATOM 703 C C . VAL A 1 94 ? -2.268 -9.530 1.196 1.00 94.62 94 VAL A C 1
ATOM 705 O O . VAL A 1 94 ? -3.299 -9.355 0.542 1.00 94.62 94 VAL A O 1
ATOM 708 N N . ILE A 1 95 ? -1.974 -8.806 2.272 1.00 94.69 95 ILE A N 1
ATOM 709 C CA . ILE A 1 95 ? -2.807 -7.732 2.808 1.00 94.69 95 ILE A CA 1
ATOM 710 C C . ILE A 1 95 ? -2.048 -6.411 2.708 1.00 94.69 95 ILE A C 1
ATOM 712 O O . ILE A 1 95 ? -0.897 -6.309 3.126 1.00 94.69 95 ILE A O 1
ATOM 716 N N . ALA A 1 96 ? -2.701 -5.386 2.170 1.00 94.31 96 ALA A N 1
ATOM 717 C CA . ALA A 1 96 ? -2.168 -4.035 2.096 1.00 94.31 96 ALA A CA 1
ATOM 718 C C . ALA A 1 96 ? -2.710 -3.189 3.244 1.00 94.31 96 ALA A C 1
ATOM 720 O O . ALA A 1 96 ? -3.917 -2.980 3.334 1.00 94.31 96 ALA A O 1
ATOM 721 N N . VAL A 1 97 ? -1.821 -2.651 4.076 1.00 92.75 97 VAL A N 1
ATOM 722 C CA . VAL A 1 97 ? -2.140 -1.558 4.997 1.00 92.75 97 VAL A CA 1
ATOM 723 C C . VAL A 1 97 ? -2.002 -0.241 4.241 1.00 92.75 97 VAL A C 1
ATOM 725 O O . VAL A 1 97 ? -0.932 0.081 3.718 1.00 92.75 97 VAL A O 1
ATOM 728 N N . MET A 1 98 ? -3.094 0.519 4.180 1.00 89.81 98 MET A N 1
ATOM 729 C CA . MET A 1 98 ? -3.118 1.852 3.586 1.00 89.81 98 MET A CA 1
ATOM 730 C C . MET A 1 98 ? -2.500 2.840 4.578 1.00 89.81 98 MET A C 1
ATOM 732 O O . MET A 1 98 ? -3.092 3.136 5.615 1.00 89.81 98 MET A O 1
ATOM 736 N N . ASP A 1 99 ? -1.304 3.339 4.270 1.00 88.44 99 ASP A N 1
ATOM 737 C CA . ASP A 1 99 ? -0.518 4.155 5.194 1.00 88.44 99 ASP A CA 1
ATOM 738 C C . ASP A 1 99 ? -0.050 5.459 4.542 1.00 88.44 99 ASP A C 1
ATOM 740 O O . ASP A 1 99 ? 0.925 5.498 3.792 1.00 88.44 99 ASP A O 1
ATOM 744 N N . THR A 1 100 ? -0.712 6.566 4.876 1.00 85.00 100 THR A N 1
ATOM 745 C CA . THR A 1 100 ? -0.309 7.900 4.410 1.00 85.00 100 THR A CA 1
ATOM 746 C C . THR A 1 100 ? 1.030 8.364 4.991 1.00 85.00 100 THR A C 1
ATOM 748 O O 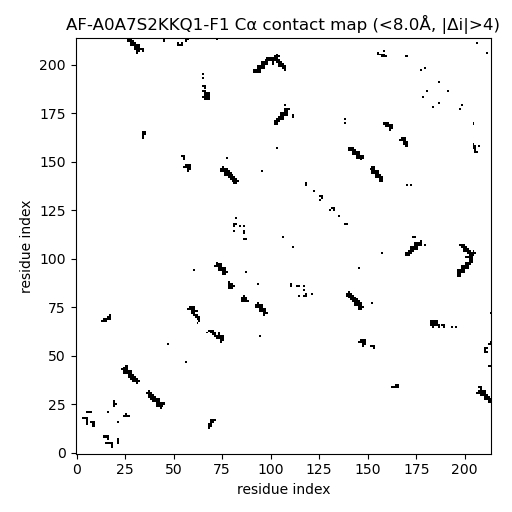. THR A 1 100 ? 1.613 9.312 4.473 1.00 85.00 100 THR A O 1
ATOM 751 N N . GLY A 1 101 ? 1.542 7.726 6.050 1.00 85.31 101 GLY A N 1
ATOM 752 C CA . GLY A 1 101 ? 2.891 7.960 6.574 1.00 85.31 101 GLY A CA 1
ATOM 753 C C . GLY A 1 101 ? 3.993 7.321 5.721 1.00 85.31 101 GLY A C 1
ATOM 754 O O . GLY A 1 101 ? 5.161 7.706 5.816 1.00 85.31 101 GLY A O 1
ATOM 755 N N . THR A 1 102 ? 3.634 6.387 4.839 1.00 88.69 102 THR A N 1
ATOM 756 C CA . THR A 1 102 ? 4.551 5.746 3.899 1.00 88.69 102 THR A CA 1
ATOM 757 C C . THR A 1 102 ? 4.546 6.494 2.567 1.00 88.69 102 THR A C 1
ATOM 759 O O . THR A 1 102 ? 3.506 6.768 1.979 1.00 88.69 102 THR A O 1
ATOM 762 N N . THR A 1 103 ? 5.725 6.821 2.031 1.00 89.62 103 THR A N 1
ATOM 763 C CA . THR A 1 103 ? 5.824 7.533 0.744 1.00 89.62 103 THR A CA 1
ATOM 764 C C . THR A 1 103 ? 5.514 6.634 -0.456 1.00 89.62 103 THR A C 1
ATOM 766 O O . THR A 1 103 ? 4.858 7.077 -1.390 1.00 89.62 103 THR A O 1
ATOM 769 N N . GLY A 1 104 ? 6.013 5.395 -0.468 1.00 92.12 104 GLY A N 1
ATOM 770 C CA . GLY A 1 104 ? 5.960 4.490 -1.623 1.00 92.12 104 GLY A CA 1
ATOM 771 C C . GLY A 1 104 ? 5.316 3.153 -1.280 1.00 92.12 104 GLY A C 1
ATOM 772 O O . GLY A 1 104 ? 4.161 3.132 -0.879 1.00 92.12 104 GLY A O 1
ATOM 773 N N . ILE A 1 105 ? 6.044 2.052 -1.438 1.00 94.62 105 ILE A N 1
ATOM 774 C CA . ILE A 1 105 ? 5.605 0.724 -0.997 1.00 94.62 105 ILE A CA 1
ATOM 775 C C . ILE A 1 105 ? 6.649 0.099 -0.078 1.00 94.62 105 ILE A C 1
ATOM 777 O O . ILE A 1 105 ? 7.858 0.259 -0.282 1.00 94.62 105 ILE A O 1
ATOM 781 N N . VAL A 1 106 ? 6.174 -0.619 0.930 1.00 94.56 106 VAL A N 1
ATOM 782 C CA . VAL A 1 106 ? 7.005 -1.449 1.797 1.00 94.56 106 VAL A CA 1
ATOM 783 C C . VAL A 1 106 ? 6.554 -2.894 1.638 1.00 94.56 106 VAL A C 1
ATOM 785 O O . VAL A 1 106 ? 5.361 -3.176 1.727 1.00 94.56 106 VAL A O 1
ATOM 788 N N . LEU A 1 107 ? 7.503 -3.780 1.361 1.00 94.38 107 LEU A N 1
ATOM 789 C CA . LEU A 1 107 ? 7.299 -5.197 1.079 1.00 94.38 107 LEU A CA 1
ATOM 790 C C . LEU A 1 107 ? 8.011 -6.035 2.139 1.00 94.38 107 LEU A C 1
ATOM 792 O O . LEU A 1 107 ? 9.041 -5.603 2.650 1.00 94.38 107 LEU A O 1
ATOM 796 N N . THR A 1 108 ? 7.518 -7.240 2.407 1.00 92.19 108 THR A N 1
ATOM 797 C CA . THR A 1 108 ? 8.289 -8.258 3.139 1.00 92.19 108 THR A CA 1
ATOM 798 C C . THR A 1 108 ? 9.585 -8.587 2.377 1.00 92.19 108 THR A C 1
ATOM 800 O O . THR A 1 108 ? 9.674 -8.304 1.177 1.00 92.19 108 THR A O 1
ATOM 803 N N . GLU A 1 109 ? 10.610 -9.133 3.031 1.00 91.75 109 GLU A N 1
ATOM 804 C CA . GLU A 1 109 ? 11.903 -9.443 2.398 1.00 91.75 109 GLU A CA 1
ATOM 805 C C . GLU A 1 109 ? 11.726 -10.392 1.212 1.00 91.75 109 GLU A C 1
ATOM 807 O O . GLU A 1 109 ? 12.251 -10.137 0.122 1.00 91.75 109 GLU A O 1
ATOM 812 N N . ASP A 1 110 ? 10.894 -11.416 1.378 1.00 92.31 110 ASP A N 1
ATOM 813 C CA . ASP A 1 110 ? 10.564 -12.362 0.317 1.00 92.31 110 ASP A CA 1
ATOM 814 C C . ASP A 1 110 ? 9.895 -11.687 -0.895 1.00 92.31 110 ASP A C 1
ATOM 816 O O . ASP A 1 110 ? 10.290 -11.908 -2.051 1.00 92.31 110 ASP A O 1
ATOM 820 N N . LEU A 1 111 ? 8.897 -10.826 -0.655 1.00 94.69 111 LEU A N 1
ATOM 821 C CA . LEU A 1 111 ? 8.222 -10.073 -1.718 1.00 94.69 111 LEU A CA 1
ATOM 822 C C . LEU A 1 111 ? 9.150 -9.049 -2.363 1.00 94.69 111 LEU A C 1
ATOM 824 O O . LEU A 1 111 ? 9.103 -8.857 -3.580 1.00 94.69 111 LEU A O 1
ATOM 828 N N . PHE A 1 112 ? 10.025 -8.419 -1.583 1.00 95.38 112 PHE A N 1
ATOM 829 C CA . PHE A 1 112 ? 11.043 -7.517 -2.099 1.00 95.38 112 PHE A CA 1
ATOM 830 C C . PHE A 1 112 ? 12.027 -8.261 -3.011 1.00 95.38 112 PHE A C 1
ATOM 832 O O . PHE A 1 112 ? 12.356 -7.772 -4.093 1.00 95.38 112 PHE A O 1
ATOM 839 N N . GLY A 1 113 ? 12.440 -9.473 -2.633 1.00 95.25 113 GLY A N 1
ATOM 840 C CA . GLY A 1 113 ? 13.274 -10.337 -3.463 1.00 95.25 113 GLY A CA 1
ATOM 841 C C . GLY A 1 113 ? 12.598 -10.713 -4.786 1.00 95.25 113 GLY A C 1
ATOM 842 O O . GLY A 1 113 ? 13.235 -10.660 -5.842 1.00 95.25 113 GLY A O 1
ATOM 843 N N . ARG A 1 114 ? 11.297 -11.041 -4.765 1.00 96.06 114 ARG A N 1
ATOM 844 C CA . ARG A 1 114 ? 10.502 -11.280 -5.987 1.00 96.06 114 ARG A CA 1
ATOM 845 C C . ARG A 1 114 ? 10.392 -10.028 -6.856 1.00 96.06 114 ARG A C 1
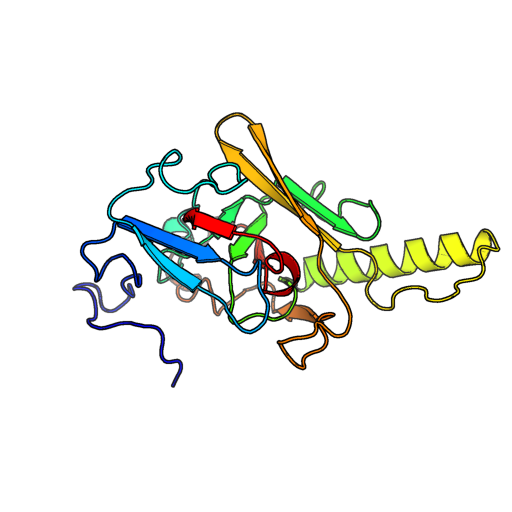ATOM 847 O O . ARG A 1 114 ? 10.595 -10.117 -8.069 1.00 96.06 114 ARG A O 1
ATOM 854 N N . TYR A 1 115 ? 10.132 -8.873 -6.247 1.00 96.12 115 TYR A N 1
ATOM 855 C CA . TYR A 1 115 ? 10.120 -7.573 -6.918 1.00 96.12 115 TYR A CA 1
ATOM 856 C C . TYR A 1 115 ? 11.449 -7.296 -7.635 1.00 96.12 115 TYR A C 1
ATOM 858 O O . TYR A 1 115 ? 11.449 -6.985 -8.827 1.00 96.12 115 TYR A O 1
ATOM 866 N N . ASP A 1 116 ? 12.584 -7.445 -6.946 1.00 94.94 116 ASP A N 1
ATOM 867 C CA . ASP A 1 116 ? 13.882 -7.088 -7.516 1.00 94.94 116 ASP A CA 1
ATOM 868 C C . ASP A 1 116 ? 14.299 -8.043 -8.642 1.00 94.94 116 ASP A C 1
ATOM 870 O O . ASP A 1 116 ? 14.769 -7.581 -9.683 1.00 94.94 116 ASP A O 1
ATOM 874 N N . ARG A 1 117 ? 14.050 -9.354 -8.495 1.00 95.12 117 ARG A N 1
ATOM 875 C CA . ARG A 1 117 ? 14.274 -10.332 -9.576 1.00 95.12 117 ARG A CA 1
ATOM 876 C C . ARG A 1 117 ? 13.430 -10.022 -10.810 1.00 95.12 117 ARG A C 1
ATOM 878 O O . ARG A 1 117 ? 13.970 -9.967 -11.910 1.00 95.12 117 ARG A O 1
ATOM 885 N N . THR A 1 118 ? 12.136 -9.766 -10.622 1.00 94.94 118 THR A N 1
ATOM 886 C CA . THR A 1 118 ? 11.203 -9.463 -11.720 1.00 94.94 118 THR A CA 1
ATOM 887 C C . THR A 1 118 ? 11.627 -8.203 -12.467 1.00 94.94 118 THR A C 1
ATOM 889 O O . THR A 1 118 ? 11.766 -8.211 -13.687 1.00 94.94 118 THR A O 1
ATOM 892 N N . ARG A 1 119 ? 11.928 -7.129 -11.729 1.00 92.12 119 ARG A N 1
ATOM 893 C CA . ARG A 1 119 ? 12.389 -5.862 -12.304 1.00 92.12 119 ARG A CA 1
ATOM 894 C C . ARG A 1 119 ? 13.683 -6.024 -13.109 1.00 92.12 119 ARG A C 1
ATOM 896 O O . ARG A 1 119 ? 13.823 -5.406 -14.162 1.00 92.12 119 ARG A O 1
ATOM 903 N N . ARG A 1 120 ? 14.644 -6.815 -12.615 1.00 90.50 120 ARG A N 1
ATOM 904 C CA . ARG A 1 120 ? 15.906 -7.084 -13.327 1.00 90.50 120 ARG A CA 1
ATOM 905 C C . ARG A 1 120 ? 15.673 -7.896 -14.598 1.00 90.50 120 ARG A C 1
ATOM 907 O O . ARG A 1 120 ? 16.152 -7.479 -15.645 1.00 90.50 120 ARG A O 1
ATOM 914 N N . ALA A 1 121 ? 14.875 -8.961 -14.527 1.00 91.12 121 ALA A N 1
ATOM 915 C CA . ALA A 1 121 ? 14.556 -9.799 -15.681 1.00 91.12 121 ALA A CA 1
ATOM 916 C C . ALA A 1 121 ? 13.887 -8.997 -16.813 1.00 91.12 121 ALA A C 1
ATOM 918 O O . ALA A 1 121 ? 14.311 -9.074 -17.963 1.00 91.12 121 ALA A O 1
ATOM 919 N N . VAL A 1 122 ? 12.910 -8.143 -16.484 1.00 88.06 122 VAL A N 1
ATOM 920 C CA . VAL A 1 122 ? 12.258 -7.262 -17.472 1.00 88.06 122 VAL A CA 1
ATOM 921 C C . VAL A 1 122 ? 13.249 -6.258 -18.075 1.00 88.06 122 VAL A C 1
ATOM 923 O O . VAL A 1 122 ? 13.200 -5.959 -19.272 1.00 88.06 122 VAL A O 1
ATOM 926 N N . ALA A 1 123 ? 14.167 -5.721 -17.265 1.00 85.38 123 ALA A N 1
ATOM 927 C CA . ALA A 1 123 ? 15.189 -4.800 -17.751 1.00 85.38 123 ALA A CA 1
ATOM 928 C C . ALA A 1 123 ? 16.177 -5.484 -18.713 1.00 85.38 123 ALA A C 1
ATOM 930 O O . ALA A 1 123 ? 16.522 -4.892 -19.739 1.00 85.38 123 ALA A O 1
ATOM 931 N N . GLU A 1 124 ? 16.588 -6.715 -18.400 1.00 87.38 124 GLU A N 1
ATOM 932 C CA . GLU A 1 124 ? 17.449 -7.560 -19.234 1.00 87.38 124 GLU A CA 1
ATOM 933 C C . GLU A 1 124 ? 16.772 -7.911 -20.565 1.00 87.38 124 GLU A C 1
ATOM 935 O O . GLU A 1 124 ? 17.363 -7.697 -21.623 1.00 87.38 124 GLU A O 1
ATOM 940 N N . GLU A 1 125 ? 15.511 -8.349 -20.543 1.00 86.31 125 GLU A N 1
ATOM 941 C CA . GLU A 1 125 ? 14.743 -8.663 -21.755 1.00 86.31 125 GLU A CA 1
ATOM 942 C C . GLU A 1 125 ? 14.624 -7.444 -22.683 1.00 86.31 125 GLU A C 1
ATOM 944 O O . GLU A 1 125 ? 14.857 -7.526 -23.892 1.00 86.31 125 GLU A O 1
ATOM 949 N N . ALA A 1 126 ? 14.323 -6.272 -22.119 1.00 83.19 126 ALA A N 1
ATOM 950 C CA . ALA A 1 126 ? 14.242 -5.034 -22.885 1.00 83.19 126 ALA A CA 1
ATOM 951 C C . ALA A 1 126 ? 15.595 -4.624 -23.498 1.00 83.19 126 ALA A C 1
ATOM 953 O O . ALA A 1 126 ? 15.619 -4.098 -24.616 1.00 83.19 126 ALA A O 1
ATOM 954 N N . ALA A 1 127 ? 16.705 -4.879 -22.796 1.00 83.00 127 ALA A N 1
ATOM 955 C CA . ALA A 1 127 ? 18.050 -4.629 -23.306 1.00 83.00 127 ALA A CA 1
ATOM 956 C C . ALA A 1 127 ? 18.394 -5.565 -24.477 1.00 83.00 127 ALA A C 1
ATOM 958 O O . ALA A 1 127 ? 18.871 -5.091 -25.509 1.00 83.00 127 ALA A O 1
ATOM 959 N N . VAL A 1 128 ? 18.086 -6.863 -24.356 1.00 83.75 128 VAL A N 1
ATOM 960 C CA . VAL A 1 128 ? 18.262 -7.857 -25.432 1.00 83.75 128 VAL A CA 1
ATOM 961 C C . VAL A 1 128 ? 17.424 -7.500 -26.662 1.00 83.75 128 VAL A C 1
ATOM 963 O O . VAL A 1 128 ? 17.908 -7.589 -27.787 1.00 83.75 128 VAL A O 1
ATOM 966 N N . ALA A 1 129 ? 16.199 -7.010 -26.466 1.00 84.44 129 ALA A N 1
ATOM 967 C CA . ALA A 1 129 ? 1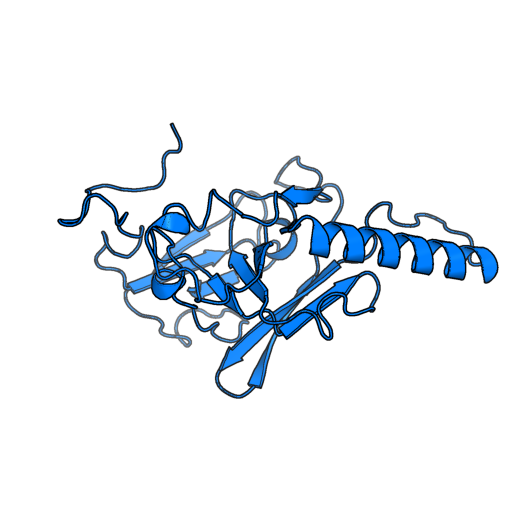5.307 -6.589 -27.546 1.00 84.44 129 ALA A CA 1
ATOM 968 C C . ALA A 1 129 ? 15.736 -5.285 -28.259 1.00 84.44 129 ALA A C 1
ATOM 970 O O . ALA A 1 129 ? 14.980 -4.758 -29.078 1.00 84.44 129 ALA A O 1
ATOM 971 N N . GLY A 1 130 ? 16.901 -4.711 -27.931 1.00 76.62 130 GLY A N 1
ATOM 972 C CA . GLY A 1 130 ? 17.411 -3.484 -28.552 1.00 76.62 130 GLY A CA 1
ATOM 973 C C . GLY A 1 130 ? 16.548 -2.246 -28.282 1.00 76.62 130 GLY A C 1
ATOM 974 O O . GLY A 1 130 ? 16.715 -1.207 -28.931 1.00 76.62 130 GLY A O 1
ATOM 975 N N . ARG A 1 131 ? 15.615 -2.322 -27.324 1.00 75.44 131 ARG A N 1
ATOM 976 C CA . ARG A 1 131 ? 14.770 -1.193 -26.938 1.00 75.44 131 ARG A CA 1
ATOM 977 C C . ARG A 1 131 ? 15.647 -0.226 -26.148 1.00 75.44 131 ARG A C 1
ATOM 979 O O . ARG A 1 131 ? 15.902 -0.445 -24.967 1.00 75.44 131 ARG A O 1
ATOM 986 N N . LYS A 1 132 ? 16.141 0.837 -26.808 1.00 54.00 132 LYS A N 1
ATOM 987 C CA . LYS A 1 132 ? 16.919 1.907 -26.157 1.00 54.00 132 LYS A CA 1
ATOM 988 C C . LYS A 1 132 ? 16.170 2.366 -24.913 1.00 54.00 132 LYS A C 1
ATOM 990 O O . LYS A 1 132 ? 15.102 2.970 -24.999 1.00 54.00 132 LYS A O 1
ATOM 995 N N . SER A 1 133 ? 16.768 2.098 -23.764 1.00 52.81 133 SER A N 1
ATOM 996 C CA . SER A 1 133 ? 16.276 2.393 -22.428 1.00 52.81 133 SER A CA 1
ATOM 997 C C . SER A 1 133 ? 16.387 3.887 -22.120 1.00 52.81 133 SER A C 1
ATOM 999 O O . SER A 1 133 ? 17.037 4.315 -21.169 1.00 52.81 133 SER A O 1
ATOM 1001 N N . ARG A 1 134 ? 15.750 4.729 -22.943 1.00 42.62 134 ARG A N 1
ATOM 1002 C CA . ARG A 1 134 ? 15.626 6.163 -22.679 1.00 42.62 134 ARG A CA 1
ATOM 1003 C C . ARG A 1 134 ? 14.676 6.323 -21.488 1.00 42.62 134 ARG A C 1
ATOM 1005 O O . ARG A 1 134 ? 13.465 6.383 -21.649 1.00 42.62 134 ARG A O 1
ATOM 1012 N N . GLY A 1 135 ? 15.247 6.305 -20.284 1.00 49.09 135 GLY A N 1
ATOM 1013 C CA . GLY A 1 135 ? 14.515 6.422 -19.024 1.00 49.09 135 GLY A CA 1
ATOM 1014 C C . GLY A 1 135 ? 14.022 5.105 -18.423 1.00 49.09 135 GLY A C 1
ATOM 1015 O O . GLY A 1 135 ? 12.992 5.131 -17.751 1.00 49.09 135 GLY A O 1
ATOM 1016 N N . GLN A 1 136 ? 14.719 3.970 -18.624 1.00 52.31 136 GLN A N 1
ATOM 1017 C CA . GLN A 1 136 ? 14.370 2.743 -17.889 1.00 52.31 136 GLN A CA 1
ATOM 1018 C C . GLN A 1 136 ? 14.328 3.044 -16.392 1.00 52.31 136 GLN A C 1
ATOM 1020 O O . GLN A 1 136 ? 15.286 3.513 -15.774 1.00 52.31 136 GLN A O 1
ATOM 1025 N N . ASN A 1 137 ? 13.147 2.829 -15.835 1.00 61.72 137 ASN A N 1
ATOM 1026 C CA . ASN A 1 137 ? 12.820 3.222 -14.490 1.00 61.72 137 ASN A CA 1
ATOM 1027 C C . ASN A 1 137 ? 13.578 2.319 -13.518 1.00 61.72 137 ASN A C 1
ATOM 1029 O O . ASN A 1 137 ? 13.315 1.119 -13.478 1.00 61.72 137 ASN A O 1
ATOM 1033 N N . LYS A 1 138 ? 14.478 2.891 -12.703 1.00 68.50 138 LYS A N 1
ATOM 1034 C CA . LYS A 1 138 ? 15.256 2.157 -11.683 1.00 68.50 138 LYS A CA 1
ATOM 1035 C C . LYS A 1 138 ? 14.379 1.261 -10.797 1.00 68.50 138 LYS A C 1
ATOM 1037 O O . LYS A 1 138 ? 14.883 0.285 -10.255 1.00 68.50 138 LYS A O 1
ATOM 1042 N N . TYR A 1 139 ? 13.090 1.574 -10.678 1.00 71.00 139 TYR A N 1
ATOM 1043 C CA . TYR A 1 139 ? 12.159 0.900 -9.786 1.00 71.00 139 TYR A CA 1
ATOM 1044 C C . TYR A 1 139 ? 11.113 0.009 -10.481 1.00 71.00 139 TYR A C 1
ATOM 1046 O O . TYR A 1 139 ? 10.394 -0.657 -9.758 1.00 71.00 139 TYR A O 1
ATOM 1054 N N . GLY A 1 140 ? 11.004 -0.017 -11.826 1.00 83.06 140 GLY A N 1
ATOM 1055 C CA . GLY A 1 140 ? 10.011 -0.814 -12.603 1.00 83.06 140 GLY A CA 1
ATOM 1056 C C . GLY A 1 140 ? 8.540 -0.491 -12.296 1.00 83.06 140 GLY A C 1
ATOM 1057 O O . GLY A 1 140 ? 8.249 -0.148 -11.168 1.00 83.06 140 GLY A O 1
ATOM 1058 N N . ASN A 1 141 ? 7.581 -0.473 -13.220 1.00 90.38 141 ASN A N 1
ATOM 1059 C CA . ASN A 1 141 ? 6.212 0.019 -12.947 1.00 90.38 141 ASN A CA 1
ATOM 1060 C C . ASN A 1 141 ? 5.450 -0.871 -11.946 1.00 90.38 141 ASN A C 1
ATOM 1062 O O . ASN A 1 141 ? 5.238 -2.041 -12.212 1.00 90.38 141 ASN A O 1
ATOM 1066 N N . ILE A 1 142 ? 5.025 -0.320 -10.805 1.00 94.88 142 ILE A N 1
ATOM 1067 C CA . ILE A 1 142 ? 4.413 -1.074 -9.698 1.00 94.88 142 ILE A CA 1
ATOM 1068 C C . ILE A 1 142 ? 2.938 -0.735 -9.622 1.00 94.88 142 ILE A C 1
ATOM 1070 O O . ILE A 1 142 ? 2.571 0.445 -9.557 1.00 94.88 142 ILE A O 1
ATOM 1074 N N . GLU A 1 143 ? 2.117 -1.774 -9.571 1.00 96.12 143 GLU A N 1
ATOM 1075 C CA . GLU A 1 143 ? 0.671 -1.666 -9.493 1.00 96.12 143 GLU A CA 1
ATOM 1076 C C . GLU A 1 143 ? 0.119 -2.631 -8.453 1.00 96.12 143 GLU A C 1
ATOM 1078 O O . GLU A 1 143 ? 0.459 -3.810 -8.443 1.00 96.12 143 GLU A O 1
ATOM 1083 N N . VAL A 1 144 ? -0.765 -2.135 -7.596 1.00 96.25 144 VAL A N 1
ATOM 1084 C CA . VAL A 1 144 ? -1.486 -2.923 -6.598 1.00 96.25 144 VAL A CA 1
ATOM 1085 C C . VAL A 1 144 ? -2.937 -2.999 -7.043 1.00 96.25 144 VAL A C 1
ATOM 1087 O O . VAL A 1 144 ? -3.558 -1.978 -7.329 1.00 96.25 144 VAL A O 1
ATOM 1090 N N . THR A 1 145 ? -3.494 -4.199 -7.111 1.00 95.25 145 THR A N 1
ATOM 1091 C CA . THR A 1 145 ? -4.931 -4.403 -7.304 1.00 95.25 145 THR A CA 1
ATOM 1092 C C . THR A 1 145 ? -5.528 -4.795 -5.966 1.00 95.25 145 THR A C 1
ATOM 1094 O O . THR A 1 145 ? -5.188 -5.842 -5.425 1.00 95.25 145 THR A O 1
ATOM 1097 N N . LEU A 1 146 ? -6.391 -3.944 -5.424 1.00 92.44 146 LEU A N 1
ATOM 1098 C CA . LEU A 1 146 ? -7.111 -4.195 -4.182 1.00 92.44 146 LEU A CA 1
ATOM 1099 C C . LEU A 1 146 ? -8.376 -4.996 -4.480 1.00 92.44 146 LEU A C 1
ATOM 1101 O O . LEU A 1 146 ? -9.089 -4.686 -5.438 1.00 92.44 146 LEU A O 1
ATOM 1105 N N . GLY A 1 147 ? -8.637 -6.018 -3.670 1.00 86.62 147 GLY A N 1
ATOM 1106 C CA . GLY A 1 147 ? -9.891 -6.759 -3.699 1.00 86.62 147 GLY A CA 1
ATOM 1107 C C . GLY A 1 147 ? -11.027 -5.934 -3.097 1.00 86.62 147 GLY A C 1
ATOM 1108 O O . GLY A 1 147 ? -10.824 -5.196 -2.133 1.00 86.62 147 GLY A O 1
ATOM 1109 N N . ALA A 1 148 ? -12.218 -6.065 -3.667 1.00 78.00 148 ALA A N 1
ATOM 1110 C CA . ALA A 1 148 ? -13.442 -5.461 -3.164 1.00 78.00 148 ALA A CA 1
ATOM 1111 C C . ALA A 1 148 ? -14.585 -6.497 -3.154 1.00 78.00 148 ALA A C 1
ATOM 1113 O O . ALA A 1 148 ? -14.451 -7.568 -3.764 1.00 78.00 148 ALA A O 1
ATOM 1114 N N . PRO A 1 149 ? -15.709 -6.213 -2.468 1.00 71.31 149 PRO A N 1
ATOM 1115 C CA . PRO A 1 149 ? -16.838 -7.133 -2.404 1.00 71.31 149 PRO A CA 1
ATOM 1116 C C . PRO A 1 149 ? -17.319 -7.572 -3.792 1.00 71.31 149 PRO A C 1
ATOM 1118 O O . PRO A 1 149 ? -17.246 -6.819 -4.763 1.00 71.31 149 PRO A O 1
ATOM 1121 N N . GLN A 1 150 ? -17.855 -8.794 -3.873 1.00 72.44 150 GLN A N 1
ATOM 1122 C CA . GLN A 1 150 ? -18.494 -9.339 -5.083 1.00 72.44 150 GLN A CA 1
ATOM 1123 C C . GLN A 1 150 ? -17.556 -9.450 -6.304 1.00 72.44 150 GLN A C 1
ATOM 1125 O O . GLN A 1 150 ? -18.008 -9.428 -7.446 1.00 72.44 150 GLN A O 1
ATOM 1130 N N . GLY A 1 151 ? -16.245 -9.579 -6.075 1.00 70.38 151 GLY A N 1
ATOM 1131 C CA . GLY A 1 151 ? -15.251 -9.742 -7.142 1.00 70.38 151 GLY A CA 1
ATOM 1132 C C . GLY A 1 151 ? -14.869 -8.440 -7.848 1.00 70.38 151 GLY A C 1
ATOM 1133 O O . GLY A 1 151 ? -14.111 -8.469 -8.819 1.00 70.38 151 GLY A O 1
ATOM 1134 N N . ALA A 1 152 ? -15.355 -7.294 -7.366 1.00 79.06 152 ALA A N 1
ATOM 1135 C CA . ALA A 1 152 ? -14.868 -6.005 -7.823 1.00 79.06 152 ALA A CA 1
ATOM 1136 C C . ALA A 1 152 ? -13.403 -5.801 -7.394 1.00 79.06 152 ALA A C 1
ATOM 1138 O O . ALA A 1 152 ? -12.901 -6.434 -6.462 1.00 79.06 152 ALA A O 1
ATOM 1139 N N . SER A 1 153 ? -12.691 -4.910 -8.082 1.00 85.62 153 SER A N 1
ATOM 1140 C CA . SER A 1 153 ? -11.316 -4.576 -7.717 1.00 85.62 153 SER A CA 1
ATOM 1141 C C . SER A 1 153 ? -10.970 -3.130 -8.030 1.00 85.62 153 SER A C 1
ATOM 1143 O O . SER A 1 153 ? -11.563 -2.501 -8.910 1.00 85.62 153 SER A O 1
ATOM 1145 N N . GLN A 1 154 ? -9.989 -2.600 -7.303 1.00 87.88 154 GLN A N 1
ATOM 1146 C CA . GLN A 1 154 ? -9.461 -1.264 -7.531 1.00 87.88 154 GLN A CA 1
ATOM 1147 C C . GLN A 1 154 ? -7.968 -1.328 -7.842 1.00 87.88 154 GLN A C 1
ATOM 1149 O O . GLN A 1 154 ? -7.156 -1.733 -7.012 1.00 87.88 154 GLN A O 1
ATOM 1154 N N . ARG A 1 155 ? -7.588 -0.881 -9.042 1.00 91.75 155 ARG A N 1
ATOM 1155 C CA . ARG A 1 155 ? -6.185 -0.802 -9.465 1.00 91.75 155 ARG A CA 1
ATOM 1156 C C . ARG A 1 155 ? -5.560 0.530 -9.049 1.00 91.75 155 ARG A C 1
ATOM 1158 O O . ARG A 1 155 ? -6.030 1.613 -9.426 1.00 91.75 155 ARG A O 1
ATOM 1165 N N . LEU A 1 156 ? -4.465 0.445 -8.304 1.00 92.50 156 LEU A N 1
ATOM 1166 C CA . LEU A 1 156 ? -3.624 1.554 -7.871 1.00 92.50 156 LEU A CA 1
ATOM 1167 C C . LEU A 1 156 ? -2.252 1.435 -8.540 1.00 92.50 156 LEU A C 1
ATOM 1169 O O . LEU A 1 156 ? -1.526 0.475 -8.305 1.00 92.50 156 LEU A O 1
ATOM 1173 N N . ALA A 1 157 ? -1.875 2.417 -9.355 1.00 93.00 157 ALA A N 1
ATOM 1174 C CA . ALA A 1 157 ? -0.532 2.501 -9.924 1.00 93.00 157 ALA A CA 1
ATOM 1175 C C . ALA A 1 157 ? 0.317 3.476 -9.102 1.00 93.00 157 ALA A C 1
ATOM 1177 O O . ALA A 1 157 ? -0.154 4.563 -8.757 1.00 93.00 157 ALA A O 1
ATOM 1178 N N . MET A 1 158 ? 1.564 3.106 -8.806 1.00 92.50 158 MET A N 1
ATOM 1179 C CA . MET A 1 158 ? 2.472 3.968 -8.052 1.00 92.50 158 MET A CA 1
ATOM 1180 C C . MET A 1 158 ? 2.846 5.202 -8.880 1.00 92.50 158 MET A C 1
ATOM 1182 O O . MET A 1 158 ? 3.545 5.075 -9.891 1.00 92.50 158 MET A O 1
ATOM 1186 N N . ARG A 1 159 ? 2.453 6.400 -8.429 1.00 88.19 159 ARG A N 1
ATOM 1187 C CA . ARG A 1 159 ? 2.969 7.665 -8.967 1.00 88.19 159 ARG A CA 1
ATOM 1188 C C . ARG A 1 159 ? 4.449 7.811 -8.655 1.00 88.19 159 ARG A C 1
ATOM 1190 O O . ARG A 1 159 ? 4.936 7.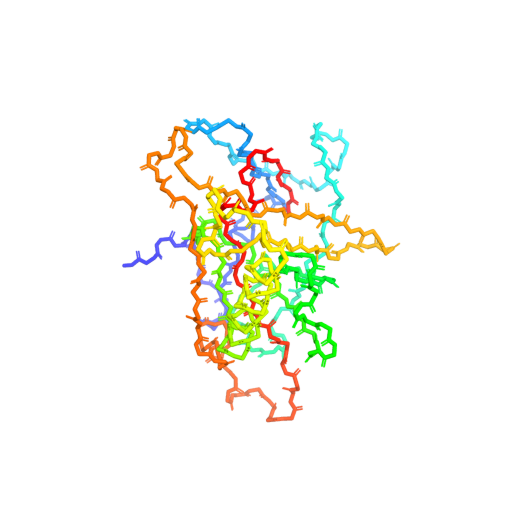351 -7.622 1.00 88.19 159 ARG A O 1
ATOM 1197 N N . ARG A 1 160 ? 5.176 8.450 -9.572 1.00 82.56 160 ARG A N 1
ATOM 1198 C CA . ARG A 1 160 ? 6.633 8.551 -9.501 1.00 82.56 160 ARG A CA 1
ATOM 1199 C C . ARG A 1 160 ? 7.150 9.916 -9.872 1.00 82.56 160 ARG A C 1
ATOM 1201 O O . ARG A 1 160 ? 6.520 10.640 -10.631 1.00 82.56 160 ARG A O 1
ATOM 1208 N N . GLY A 1 161 ? 8.369 10.180 -9.421 1.00 82.62 161 GLY A N 1
ATOM 1209 C CA . GLY A 1 161 ? 9.067 11.420 -9.709 1.00 82.62 161 GLY A CA 1
ATOM 1210 C C . GLY A 1 161 ? 8.694 12.510 -8.718 1.00 82.62 161 GLY A C 1
ATOM 1211 O O . GLY A 1 161 ? 8.145 12.235 -7.651 1.00 82.62 161 GLY A O 1
ATOM 1212 N N . LEU A 1 162 ? 9.080 13.738 -9.053 1.00 81.25 162 LEU A N 1
ATOM 1213 C CA . LEU A 1 162 ? 8.690 14.909 -8.284 1.00 81.25 162 LEU A CA 1
ATOM 1214 C C . LEU A 1 162 ? 7.188 15.118 -8.467 1.00 81.25 162 LEU A C 1
ATOM 1216 O O . LEU A 1 162 ? 6.713 15.145 -9.601 1.00 81.25 162 LEU A O 1
ATOM 1220 N N . VAL A 1 163 ? 6.458 15.233 -7.363 1.00 76.50 163 VAL A N 1
ATOM 1221 C CA . VAL A 1 163 ? 5.061 15.662 -7.409 1.00 76.50 163 VAL A CA 1
ATOM 1222 C C . VAL A 1 163 ? 5.001 17.091 -6.901 1.00 76.50 163 VAL A C 1
ATOM 1224 O O . VAL A 1 163 ? 5.305 17.361 -5.733 1.00 76.50 163 VAL A O 1
ATOM 1227 N N . ASP A 1 164 ? 4.616 17.992 -7.799 1.00 72.94 164 ASP A N 1
ATOM 1228 C CA . ASP A 1 164 ? 4.395 19.399 -7.488 1.00 72.94 164 ASP A CA 1
ATOM 1229 C C . ASP A 1 164 ? 3.359 19.524 -6.359 1.00 72.94 164 ASP A C 1
ATOM 1231 O O . ASP A 1 164 ? 2.382 18.778 -6.313 1.00 72.94 164 ASP A O 1
ATOM 1235 N N . GLY A 1 165 ? 3.612 20.417 -5.401 1.00 76.31 165 GLY A N 1
ATOM 1236 C CA . GLY A 1 165 ? 2.806 20.578 -4.183 1.00 76.31 165 GLY A CA 1
ATOM 1237 C C . GLY A 1 165 ? 3.332 19.822 -2.956 1.00 76.31 165 GLY A C 1
ATOM 1238 O O . GLY A 1 165 ? 3.223 20.340 -1.852 1.00 76.31 165 GLY A O 1
ATOM 1239 N N . TYR A 1 166 ? 3.992 18.669 -3.125 1.00 75.75 166 TYR A N 1
ATOM 1240 C CA . TYR A 1 166 ? 4.605 17.934 -2.000 1.00 75.75 166 TYR A CA 1
ATOM 1241 C C . TYR A 1 166 ? 6.102 18.199 -1.828 1.00 75.75 166 TYR A C 1
ATOM 1243 O O . TYR A 1 166 ? 6.676 17.828 -0.806 1.00 75.75 166 TYR A O 1
ATOM 1251 N N . GLY A 1 167 ? 6.769 18.760 -2.843 1.00 75.81 167 GLY A N 1
ATOM 1252 C CA . GLY A 1 167 ? 8.221 18.990 -2.820 1.00 75.81 167 GLY A CA 1
ATOM 1253 C C . GLY A 1 167 ? 9.056 17.709 -2.661 1.00 75.81 167 GLY A C 1
ATOM 1254 O O . GLY A 1 167 ? 10.243 17.778 -2.355 1.00 75.81 167 GLY A O 1
ATOM 1255 N N . ALA A 1 168 ? 8.449 16.535 -2.859 1.00 74.75 168 ALA A N 1
ATOM 1256 C CA . ALA A 1 168 ? 9.047 15.233 -2.598 1.00 74.75 168 ALA A CA 1
ATOM 1257 C C . ALA A 1 168 ? 9.068 14.368 -3.862 1.00 74.75 168 ALA A C 1
ATOM 1259 O O . ALA A 1 168 ? 8.168 14.429 -4.706 1.00 74.75 168 ALA A O 1
ATOM 1260 N N . ARG A 1 169 ? 10.105 13.529 -3.986 1.00 80.31 169 ARG A N 1
ATOM 1261 C CA . ARG A 1 169 ? 10.185 12.516 -5.044 1.00 80.31 169 ARG A CA 1
ATOM 1262 C C . ARG A 1 169 ? 9.591 11.205 -4.552 1.00 80.31 169 ARG A C 1
ATOM 1264 O O . ARG A 1 169 ? 10.108 10.586 -3.626 1.00 80.31 169 ARG A O 1
ATOM 1271 N N . PHE A 1 170 ? 8.550 10.750 -5.230 1.00 80.50 170 PHE A N 1
ATOM 1272 C CA . PHE A 1 170 ? 7.924 9.460 -4.982 1.00 80.50 170 PHE A CA 1
ATOM 1273 C C . PHE A 1 170 ? 8.627 8.408 -5.843 1.00 80.50 170 PHE A C 1
ATOM 1275 O O . PHE A 1 170 ? 8.633 8.516 -7.065 1.00 80.50 170 PHE A O 1
ATOM 1282 N N . ALA A 1 171 ? 9.303 7.440 -5.222 1.00 71.81 171 ALA A N 1
ATOM 1283 C CA . ALA A 1 171 ? 9.888 6.266 -5.894 1.00 71.81 171 ALA A CA 1
ATOM 1284 C C . ALA A 1 171 ? 10.453 5.243 -4.884 1.00 71.81 171 ALA A C 1
ATOM 1286 O O . ALA A 1 171 ? 11.449 4.578 -5.157 1.00 71.81 171 ALA A O 1
ATOM 1287 N N . ALA A 1 172 ? 9.886 5.159 -3.679 1.00 85.31 172 ALA A N 1
ATOM 1288 C CA . ALA A 1 172 ? 10.441 4.305 -2.635 1.00 85.31 172 ALA A CA 1
ATOM 1289 C C . ALA A 1 172 ? 9.825 2.902 -2.694 1.00 85.31 172 ALA A C 1
ATOM 1291 O O . ALA A 1 172 ? 8.617 2.753 -2.543 1.00 85.31 172 ALA A O 1
ATOM 1292 N N . VAL A 1 173 ? 10.670 1.888 -2.862 1.00 91.88 173 VAL A N 1
ATOM 1293 C CA . VAL A 1 173 ? 10.343 0.486 -2.580 1.00 91.88 173 VAL A CA 1
ATOM 1294 C C . VAL A 1 173 ? 11.299 0.058 -1.480 1.00 91.88 173 VAL A C 1
ATOM 1296 O O . VAL A 1 173 ? 12.513 0.178 -1.658 1.00 91.88 173 VAL A O 1
ATOM 1299 N N . LYS A 1 174 ? 10.774 -0.364 -0.334 1.00 91.75 174 LYS A N 1
ATOM 1300 C CA . LYS A 1 174 ? 11.581 -0.776 0.820 1.00 91.75 174 LYS A CA 1
ATOM 1301 C C . LYS A 1 174 ? 11.230 -2.202 1.222 1.00 91.75 174 LYS A C 1
ATOM 1303 O O . LYS A 1 174 ? 10.078 -2.599 1.079 1.00 91.75 174 LYS A O 1
ATOM 1308 N N . ALA A 1 175 ? 12.215 -2.927 1.734 1.00 91.62 175 ALA A N 1
ATOM 1309 C CA . ALA A 1 175 ? 11.987 -4.178 2.439 1.00 91.62 175 ALA A CA 1
ATOM 1310 C C . ALA A 1 175 ? 11.724 -3.898 3.928 1.00 91.62 175 ALA A C 1
ATOM 1312 O O . ALA A 1 175 ? 12.276 -2.944 4.486 1.00 91.62 175 ALA A O 1
ATOM 1313 N N . ILE A 1 176 ? 10.905 -4.735 4.550 1.00 87.19 176 ILE A N 1
ATOM 1314 C CA . ILE A 1 176 ? 10.829 -4.946 5.996 1.00 87.19 176 ILE A CA 1
ATOM 1315 C C . ILE A 1 176 ? 11.051 -6.428 6.275 1.00 87.19 176 ILE A C 1
ATOM 1317 O O . ILE A 1 176 ? 10.684 -7.233 5.419 1.00 87.19 176 ILE A O 1
ATOM 1321 N N . PRO A 1 177 ? 11.584 -6.781 7.456 1.00 79.81 177 PRO A N 1
ATOM 1322 C CA . PRO A 1 177 ? 11.680 -8.172 7.880 1.00 79.81 177 PRO A CA 1
ATOM 1323 C C . PRO A 1 177 ? 10.346 -8.913 7.712 1.00 79.81 177 PRO A C 1
ATOM 1325 O O . PRO A 1 177 ? 9.279 -8.336 7.947 1.00 79.81 177 PRO A O 1
ATOM 1328 N N . ASP A 1 178 ? 10.404 -10.186 7.310 1.00 70.25 178 ASP A N 1
ATOM 1329 C CA . ASP A 1 178 ? 9.215 -11.016 7.049 1.00 70.25 178 ASP A CA 1
ATOM 1330 C C . ASP A 1 178 ? 8.349 -11.238 8.297 1.00 70.25 178 ASP A C 1
ATOM 1332 O O . ASP A 1 178 ? 7.143 -11.465 8.189 1.00 70.25 178 ASP A O 1
ATOM 1336 N N . ASP A 1 179 ? 8.940 -11.125 9.489 1.00 64.62 179 ASP A N 1
ATOM 1337 C CA . ASP A 1 179 ? 8.204 -11.181 10.751 1.00 64.62 179 ASP A CA 1
ATOM 1338 C C . ASP A 1 179 ? 7.274 -9.975 10.956 1.00 64.62 179 ASP A C 1
ATOM 1340 O O . ASP A 1 179 ? 6.407 -10.023 11.833 1.00 64.62 179 ASP A O 1
ATOM 1344 N N . ALA A 1 180 ? 7.439 -8.920 10.140 1.00 56.56 180 ALA A N 1
ATOM 1345 C CA . ALA A 1 180 ? 6.728 -7.652 10.190 1.00 56.56 180 ALA A CA 1
ATOM 1346 C C . ALA A 1 180 ? 6.397 -7.256 11.635 1.00 56.56 180 ALA A C 1
ATOM 1348 O O . ALA A 1 180 ? 5.261 -6.869 11.921 1.00 56.56 180 ALA A O 1
ATOM 1349 N N . GLY A 1 181 ? 7.367 -7.388 12.555 1.00 51.91 181 GLY A N 1
ATOM 1350 C CA . GLY A 1 181 ? 7.126 -7.345 14.006 1.00 51.91 181 GLY A CA 1
ATOM 1351 C C . GLY A 1 181 ? 6.431 -6.070 14.505 1.00 51.91 181 GLY A C 1
ATOM 1352 O O . GLY A 1 181 ? 5.872 -6.040 15.599 1.00 51.91 181 GLY A O 1
ATOM 1353 N N . SER A 1 182 ? 6.393 -5.017 13.683 1.00 57.84 182 SER A N 1
ATOM 1354 C CA . SER A 1 182 ? 5.618 -3.797 13.926 1.00 57.84 182 SER A CA 1
ATOM 1355 C C . SER A 1 182 ? 4.098 -3.959 13.769 1.00 57.84 182 SER A C 1
ATOM 1357 O O . SER A 1 182 ? 3.355 -3.220 14.414 1.00 57.84 182 SER A O 1
ATOM 1359 N N . VAL A 1 183 ? 3.627 -4.895 12.939 1.00 68.56 183 VAL A N 1
ATOM 1360 C CA . VAL A 1 183 ? 2.202 -5.190 12.713 1.00 68.56 183 VAL A CA 1
ATOM 1361 C C . VAL A 1 183 ? 1.717 -6.261 13.679 1.00 68.56 183 VAL A C 1
ATOM 1363 O O . VAL A 1 183 ? 0.671 -6.086 14.297 1.00 68.56 183 VAL A O 1
ATOM 1366 N N . PHE A 1 184 ? 2.480 -7.342 13.853 1.00 71.38 184 PHE A N 1
ATOM 1367 C CA . PHE A 1 184 ? 2.091 -8.501 14.665 1.00 71.38 184 PHE A CA 1
ATOM 1368 C C . PHE A 1 184 ? 2.862 -8.551 15.987 1.00 71.38 184 PHE A C 1
ATOM 1370 O O . PHE A 1 184 ? 3.579 -9.504 16.281 1.00 71.38 184 PHE A O 1
ATOM 1377 N N . TYR A 1 185 ? 2.679 -7.520 16.815 1.00 62.75 185 TYR A N 1
ATOM 1378 C CA . TYR A 1 185 ? 3.377 -7.326 18.097 1.00 62.75 185 TYR A CA 1
ATOM 1379 C C . TYR A 1 185 ? 3.224 -8.491 19.102 1.00 62.75 185 TYR A C 1
ATOM 1381 O O . TYR A 1 185 ? 3.936 -8.542 20.101 1.00 62.75 185 TYR A O 1
ATOM 1389 N N . ARG A 1 186 ? 2.258 -9.398 18.884 1.00 58.16 186 ARG A N 1
ATOM 1390 C CA . ARG A 1 186 ? 1.922 -10.532 19.767 1.00 58.16 186 ARG A CA 1
ATOM 1391 C C . ARG A 1 186 ? 1.902 -11.884 19.061 1.00 58.16 186 ARG A C 1
ATOM 1393 O O . ARG A 1 186 ? 1.270 -12.823 19.536 1.00 58.16 186 ARG A O 1
ATOM 1400 N N . ALA A 1 187 ? 2.615 -11.982 17.947 1.00 52.19 187 ALA A N 1
ATOM 1401 C CA . ALA A 1 187 ? 2.841 -13.215 17.207 1.00 52.19 187 ALA A CA 1
ATOM 1402 C C . ALA A 1 187 ? 3.152 -14.436 18.097 1.00 52.19 187 ALA A C 1
ATOM 1404 O O . ALA A 1 187 ? 2.679 -15.534 17.833 1.00 52.19 187 ALA A O 1
ATOM 1405 N N . GLU A 1 188 ? 3.938 -14.237 19.150 1.00 51.75 188 GLU A N 1
ATOM 1406 C CA . GLU A 1 188 ? 4.395 -15.301 20.049 1.00 51.75 188 GLU A CA 1
ATOM 1407 C C . GLU A 1 188 ? 3.345 -15.706 21.101 1.00 51.75 188 GLU A C 1
ATOM 1409 O O . GLU A 1 188 ? 3.438 -16.775 21.694 1.00 51.75 188 GLU A O 1
ATOM 1414 N N . GLN A 1 189 ? 2.331 -14.863 21.335 1.00 54.62 189 GLN A N 1
ATOM 1415 C CA . GLN A 1 189 ? 1.264 -15.091 22.321 1.00 54.62 189 GLN A CA 1
ATOM 1416 C C . GLN A 1 189 ? -0.001 -15.703 21.704 1.00 54.62 189 GLN A C 1
ATOM 1418 O O . GLN A 1 189 ? -0.874 -16.177 22.430 1.00 54.62 189 GLN A O 1
ATOM 1423 N N . LEU A 1 190 ? -0.121 -15.680 20.376 1.00 55.22 190 LEU A N 1
ATOM 1424 C CA . LEU A 1 190 ? -1.261 -16.218 19.641 1.00 55.22 190 LEU A CA 1
ATOM 1425 C C . LEU A 1 190 ? -0.817 -17.456 18.870 1.00 55.22 190 LEU A C 1
ATOM 1427 O O . LEU A 1 190 ? 0.110 -17.379 18.075 1.00 55.22 190 LEU A O 1
ATOM 1431 N N . GLN A 1 191 ? -1.485 -18.571 19.183 1.00 58.66 191 GLN A N 1
ATOM 1432 C CA . GLN A 1 191 ? -1.373 -19.926 18.627 1.00 58.66 191 GLN A CA 1
ATOM 1433 C C . GLN A 1 191 ? -0.269 -20.121 17.558 1.00 58.66 191 GLN A C 1
ATOM 1435 O O . GLN A 1 191 ? -0.402 -19.591 16.452 1.00 58.66 191 GLN A O 1
ATOM 1440 N N . PRO A 1 192 ? 0.769 -20.938 17.835 1.00 60.66 192 PRO A N 1
ATOM 1441 C CA . PRO A 1 192 ? 1.929 -21.106 16.951 1.00 60.66 192 PRO A CA 1
ATOM 1442 C C . PRO A 1 192 ? 1.586 -21.623 15.541 1.00 60.66 192 PRO A C 1
ATOM 1444 O O . PRO A 1 192 ? 2.393 -21.474 14.628 1.00 60.66 192 PRO A O 1
ATOM 1447 N N . ASP A 1 193 ? 0.379 -22.159 15.345 1.00 70.50 193 ASP A N 1
ATOM 1448 C CA . ASP A 1 193 ? -0.070 -22.779 14.095 1.00 70.50 193 ASP A CA 1
ATOM 1449 C C . ASP A 1 193 ? -0.865 -21.837 13.167 1.00 70.50 193 ASP A C 1
ATOM 1451 O O . ASP A 1 193 ? -1.319 -22.249 12.095 1.00 70.50 193 ASP A O 1
ATOM 1455 N N . VAL A 1 194 ? -1.066 -20.565 13.535 1.00 74.50 194 VAL A N 1
ATOM 1456 C CA . VAL A 1 194 ? -1.824 -19.625 12.692 1.00 74.50 194 VAL A CA 1
ATOM 1457 C C . VAL A 1 194 ? -0.960 -19.136 11.528 1.00 74.50 194 VAL A C 1
ATOM 1459 O O . VAL A 1 194 ? -0.061 -18.309 11.697 1.00 74.50 194 VAL A O 1
ATOM 1462 N N . LYS A 1 195 ? -1.280 -19.594 10.310 1.00 82.62 195 LYS A N 1
ATOM 1463 C CA . LYS A 1 195 ? -0.671 -19.082 9.075 1.00 82.62 195 LYS A CA 1
ATOM 1464 C C . LYS A 1 195 ? -1.033 -17.605 8.888 1.00 82.62 195 LYS A C 1
ATOM 1466 O O . LYS A 1 195 ? -2.200 -17.266 8.693 1.00 82.62 195 LYS A O 1
ATOM 1471 N N . ARG A 1 196 ? -0.027 -16.732 8.923 1.00 85.62 196 ARG A N 1
ATOM 1472 C CA . ARG A 1 196 ? -0.208 -15.283 8.761 1.00 85.62 196 ARG A CA 1
ATOM 1473 C C . ARG A 1 196 ? -0.199 -14.880 7.288 1.00 85.62 196 ARG A C 1
ATOM 1475 O O . ARG A 1 196 ? 0.549 -15.476 6.508 1.00 85.62 196 ARG A O 1
ATOM 1482 N N . PRO A 1 197 ? -0.993 -13.868 6.901 1.00 90.81 197 PRO A N 1
ATOM 1483 C CA . PRO A 1 197 ? -0.825 -13.244 5.602 1.00 90.81 197 PRO A CA 1
ATOM 1484 C C . PRO A 1 197 ? 0.467 -12.424 5.576 1.00 90.81 197 PRO A C 1
ATOM 1486 O O . PRO A 1 197 ? 0.896 -11.888 6.602 1.00 90.81 197 PRO A O 1
ATOM 1489 N N . ALA A 1 198 ? 1.044 -12.250 4.392 1.00 91.44 198 ALA A N 1
ATOM 1490 C CA . ALA A 1 198 ? 2.083 -11.248 4.216 1.00 91.44 198 ALA A CA 1
ATOM 1491 C C . ALA A 1 198 ? 1.459 -9.852 4.229 1.00 91.44 198 ALA A C 1
ATOM 1493 O O . ALA A 1 198 ? 0.426 -9.612 3.597 1.00 91.44 198 ALA A O 1
ATOM 1494 N N . VAL A 1 199 ? 2.092 -8.922 4.941 1.00 92.69 199 VAL A N 1
ATOM 1495 C CA . VAL A 1 199 ? 1.612 -7.544 5.054 1.00 92.69 199 VAL A CA 1
ATOM 1496 C C . VAL A 1 199 ? 2.537 -6.614 4.288 1.00 92.69 199 VAL A C 1
ATOM 1498 O O . VAL A 1 199 ? 3.745 -6.592 4.513 1.00 92.69 199 VAL A O 1
ATOM 1501 N N . ILE A 1 200 ? 1.951 -5.824 3.394 1.00 94.62 200 ILE A N 1
ATOM 1502 C CA . ILE A 1 200 ? 2.629 -4.745 2.678 1.00 94.62 200 ILE A CA 1
ATOM 1503 C C . ILE A 1 200 ? 2.055 -3.399 3.117 1.00 94.62 200 ILE A C 1
ATOM 1505 O O . ILE A 1 200 ? 0.884 -3.307 3.486 1.00 94.62 200 ILE A O 1
ATOM 1509 N N . PHE A 1 201 ? 2.850 -2.336 3.025 1.00 94.25 201 PHE A N 1
ATOM 1510 C CA . PHE A 1 201 ? 2.361 -0.973 3.241 1.00 94.25 201 PHE A CA 1
ATOM 1511 C C . PHE A 1 201 ? 2.265 -0.254 1.908 1.00 94.25 201 PHE A C 1
ATOM 1513 O O . PHE A 1 201 ? 3.262 -0.118 1.194 1.00 94.25 201 PHE A O 1
ATOM 1520 N N . VAL A 1 202 ? 1.063 0.211 1.582 1.00 94.06 202 VAL A N 1
ATOM 1521 C CA . VAL A 1 202 ? 0.778 0.988 0.377 1.00 94.06 202 VAL A CA 1
ATOM 1522 C C . VAL A 1 202 ? 0.689 2.450 0.778 1.00 94.06 202 VAL A C 1
ATOM 1524 O O . VAL A 1 202 ? -0.186 2.847 1.543 1.00 94.06 202 VAL A O 1
ATOM 1527 N N . GLY A 1 203 ? 1.632 3.237 0.272 1.00 92.19 203 GLY A N 1
ATOM 1528 C CA . GLY A 1 203 ? 1.837 4.623 0.656 1.00 92.19 203 GLY A CA 1
ATOM 1529 C C . GLY A 1 203 ? 1.192 5.661 -0.253 1.00 92.19 203 GLY A C 1
ATOM 1530 O O . GLY A 1 203 ? 0.530 5.351 -1.248 1.00 92.19 203 GLY A O 1
ATOM 1531 N N . LEU A 1 204 ? 1.469 6.928 0.062 1.00 90.00 204 LEU A N 1
ATOM 1532 C CA . LEU A 1 204 ? 0.963 8.113 -0.634 1.00 90.00 204 LEU A CA 1
ATOM 1533 C C . LEU A 1 204 ? 1.127 8.037 -2.153 1.00 90.00 204 LEU A C 1
ATOM 1535 O O . LEU A 1 204 ? 0.196 8.395 -2.867 1.00 90.00 204 LEU A O 1
ATOM 1539 N N . ALA A 1 205 ? 2.243 7.512 -2.671 1.00 91.12 205 ALA A N 1
ATOM 1540 C CA . ALA A 1 205 ? 2.473 7.387 -4.114 1.00 91.12 205 ALA A CA 1
ATOM 1541 C C . ALA A 1 205 ? 1.330 6.682 -4.870 1.00 91.12 205 ALA A C 1
ATOM 1543 O O . ALA A 1 205 ? 1.107 6.971 -6.042 1.00 91.12 205 ALA A O 1
ATOM 1544 N N . PHE A 1 206 ? 0.602 5.769 -4.228 1.00 91.44 206 PHE A N 1
ATOM 1545 C CA . PHE A 1 206 ? -0.529 5.055 -4.830 1.00 91.44 206 PHE A CA 1
ATOM 1546 C C . PHE A 1 206 ? -1.856 5.802 -4.681 1.00 91.44 206 PHE A C 1
ATOM 1548 O O . PHE A 1 206 ? -2.803 5.553 -5.430 1.00 91.44 206 PHE A O 1
ATOM 1555 N N . MET A 1 207 ? -1.920 6.712 -3.712 1.00 88.75 207 MET A N 1
ATOM 1556 C CA . MET A 1 207 ? -3.131 7.415 -3.313 1.00 88.75 207 MET A CA 1
ATOM 1557 C C . MET A 1 207 ? -3.265 8.795 -3.970 1.00 88.75 207 MET A C 1
ATOM 1559 O O . MET A 1 207 ? -4.368 9.310 -4.135 1.00 88.75 207 MET A O 1
ATOM 1563 N N . LEU A 1 208 ? -2.155 9.400 -4.387 1.00 87.62 208 LEU A N 1
ATOM 1564 C CA . LEU A 1 208 ? -2.161 10.716 -5.018 1.00 87.62 208 LEU A CA 1
ATOM 1565 C C . LEU A 1 208 ? -3.067 10.787 -6.255 1.00 87.62 208 LEU A C 1
ATOM 1567 O O . LEU A 1 208 ? -3.064 9.904 -7.122 1.00 87.62 208 LEU A O 1
ATOM 1571 N N . GLY A 1 209 ? -3.804 11.893 -6.363 1.00 85.94 209 GLY A N 1
ATOM 1572 C CA . GLY A 1 209 ? -4.766 12.130 -7.434 1.00 85.94 209 GLY A CA 1
ATOM 1573 C C . GLY A 1 209 ? -6.094 11.402 -7.272 1.00 85.94 209 GLY A C 1
ATOM 1574 O O . GLY A 1 209 ? -6.823 11.279 -8.251 1.00 85.94 209 GLY A O 1
ATOM 1575 N N . ARG A 1 210 ? -6.386 10.867 -6.084 1.00 85.75 210 ARG A N 1
ATOM 1576 C CA . ARG A 1 210 ? -7.587 10.072 -5.820 1.00 85.75 210 ARG A CA 1
ATOM 1577 C C . ARG A 1 210 ? -8.259 10.530 -4.533 1.00 85.75 210 ARG A C 1
ATOM 1579 O O . ARG A 1 210 ? -7.637 11.158 -3.675 1.00 85.75 210 ARG A O 1
ATOM 1586 N N . ARG A 1 211 ? -9.535 10.178 -4.411 1.00 84.25 211 ARG A N 1
ATOM 1587 C CA . ARG A 1 211 ? -10.300 10.263 -3.172 1.00 84.25 211 ARG A CA 1
ATOM 1588 C C . ARG A 1 211 ? -10.544 8.844 -2.669 1.00 84.25 211 ARG A C 1
ATOM 1590 O O . ARG A 1 211 ? -11.008 8.005 -3.433 1.00 84.25 211 ARG A O 1
ATOM 1597 N N . PHE A 1 212 ? -10.234 8.591 -1.406 1.00 77.19 212 PHE A N 1
ATOM 1598 C CA . PHE A 1 212 ? -10.526 7.333 -0.723 1.00 77.19 212 PHE A CA 1
ATOM 1599 C C . PHE A 1 212 ? -11.566 7.578 0.357 1.00 77.19 212 PHE A C 1
ATOM 1601 O O . PHE A 1 212 ? -11.622 8.664 0.942 1.00 77.19 212 PHE A O 1
ATOM 1608 N N . SER A 1 213 ? -12.392 6.575 0.616 1.00 76.50 213 SER A N 1
ATOM 1609 C CA . SER A 1 213 ? -13.312 6.551 1.748 1.00 76.50 213 SER A CA 1
ATOM 1610 C C . SER A 1 213 ? -13.210 5.191 2.415 1.00 76.50 213 SER A C 1
ATOM 1612 O O . SER A 1 213 ? -13.157 4.176 1.718 1.00 76.50 213 SER A O 1
ATOM 1614 N N . VAL A 1 214 ? -13.123 5.209 3.741 1.00 67.75 214 VAL A N 1
ATOM 1615 C CA . VAL A 1 214 ? -12.965 4.042 4.612 1.00 67.75 214 VAL A CA 1
ATOM 1616 C C . VAL A 1 214 ? -13.918 4.176 5.783 1.00 67.75 214 VAL A C 1
ATOM 1618 O O . VAL A 1 214 ? -14.052 5.317 6.285 1.00 67.75 214 VAL A O 1
#

Solvent-accessible surface area (backbone atoms only — not comparable to full-atom values): 12292 Å² total; per-residue (Å²): 133,86,85,64,74,61,90,62,78,44,96,51,84,70,37,50,56,44,58,50,79,75,48,92,29,72,22,38,32,45,36,33,62,42,64,78,63,65,44,79,46,80,26,74,54,87,53,77,83,78,50,98,57,82,70,81,70,64,51,72,47,79,41,45,93,63,23,24,44,39,74,54,66,19,29,44,47,72,43,38,25,49,69,82,45,61,65,47,71,94,68,64,62,38,33,33,33,64,31,80,89,37,59,27,39,37,27,27,42,68,56,37,52,45,49,53,53,49,45,49,51,56,53,50,53,39,54,73,69,67,51,78,67,86,73,68,57,94,78,42,57,44,34,42,26,34,38,25,70,96,80,41,69,49,80,31,56,56,45,64,47,74,42,80,61,70,88,44,70,26,76,48,76,43,67,41,64,75,74,44,57,87,55,29,73,36,47,90,80,46,66,94,82,67,86,70,62,49,63,30,39,44,11,37,23,44,44,61,64,34,52,48,67,87

Sequence (214 aa):
PNFGLIRAATDDPAIRPTFLGQTPFSAFSIDLRSPGAERLELLPSLSLRATGGEGVPLELVDLRPFGAPVLYYAVRVAALRVDGVDIIDGYGDVIAVMDTGTTGIVLTEDLFGRYDRTRRAVAEEAAVAGRKSRGQNKYGNIEVTLGAPQGASQRLAMRRGLVDGYGARFAAVKAIPDDAGSVFYRAEQLQPDVKRPAVIFVGLAFMLGRRFSV

Nearest PDB structures (foldseek):
  1avf-assembly2_J  TM=5.466E-01  e=1.271E-05  Homo sapiens
  1htr-assembly1_B  TM=5.665E-01  e=9.176E-05  Homo sapiens
  1avf-assembly1_A  TM=5.048E-01  e=4.947E-05  Homo sapiens
  5nfg-assembly2_B  TM=5.809E-01  e=2.318E-04  Cynara cardunculus
  5nfg-assembly1_A  TM=5.689E-01  e=1.926E-04  Cynara cardunculus

Radius of gyration: 18.47 Å; Cα contacts (8 Å, |Δi|>4): 403; chains: 1; bounding box: 42×44×57 Å

Secondary structure (DSSP, 8-state):
-------S--SSTTSPPPSGGGSS-SEEEEE-SSTT--EEEEESS--TTTS----PPPPBP--GGGT-SS---EEEEEEEEETTEESSTTT--EEEEE-TT-SSEEEEHHHHHHHHHHHHHHHHHHHHTT---TT--TT--EEEEEE-GGG-EEEEE---EEETTTTEEE--EEEE-TT-TTT-TTTTTS-TT--PPEEEEE-HHHHTT-EEE-